Protein AF-A0A0V0QBK6-F1 (afdb_monomer)

Mean predicted aligned error: 14.42 Å

Foldseek 3Di:
DDQPPDPPCVPVLAFDDPVNLVVVLVVLVVLLVLLVLVVQLCVVQVHDLVLSLQLLQLLLLVVVLVVVVVVVVPDDPPDDDDDDSNLLSLLSSQVSLVLDPPVSHDDLLRSLLSSVLSVVVVVCVVVVHDDPQPDPVSSVVSSVPDDPVNSVVSSVSSVVSNVVSCVSVVVPPPDDAQVVVLVLVLPDPLDDDPPVLSVQLVVQLSVLRSLLSSDSLSSNDDRNLSNLLSSVRSCVVSVHDDDSVNSVVSVVPDPDVCSVVSSVVSNVVSVVSVCSNVVNDDSDNDDDPDPPDVVVVVVVVVVVVVVVVVVVVVVVVVVVVVVVVVVVVVVVVVVVVPPPDDDDDDDDDD

Secondary structure (DSSP, 8-state):
-------GGGG------HHHHHHHHHHHHHHHHHHHHHHHHHHHTT--HHHHHHHHHHHHHHHHHHHHHHHTS-S-TTS-----HHHHHHHHHHHHHHHS-GGG---HHHHHHHHHHHHHHHHHHHTTPPPS--SHHHHHHHHHHS-HHHHHHHHHHHHHHHHHHHHHHTT------SHHHHHHHHH-SSS---HHHHHHHHHHHHHHHHHHHTSGGGGTS-HHHHHHHHHHHHHHHTT----HHHHHHHTTT---TTHHHHHHHHHHHHHHHHHHHTT-----------S-SSHHHHHHHHHHHHHHHHHHHHHHHHHHHHHHHHHHHHHHHHHTTSSSS---------

Nearest PDB structures (foldseek):
  5acb-assembly2_A  TM=7.620E-01  e=6.393E-06  Homo sapiens
  7egb-assembly1_9  TM=5.237E-01  e=8.103E-04  Homo sapiens
  8s0t-assembly1_I  TM=4.008E-01  e=2.272E-03  Homo sapiens
  8p6v-assembly1_I  TM=3.310E-01  e=1.899E-03  Homo sapiens
  8bvw-assembly1_9  TM=3.748E-01  e=6.094E-03  Homo sapiens

Sequence (350 aa):
MQILEVDPNYFNYNIYTQEKLEETKLQIELNKQTLELVQNICYFHNFDQSVFQKAAYFYNRVVILTEIKNKSRIGNLNQKIGFDRHLFALASLFLVTKINDQNYKINLDRLTKSFLLESYKLKQKLLQRQEKLENEHQRQEFIQAIEAKKISKYVQAIQLAEQKLLKKTGFDFNIEVADPYLQFFLGQKMIEIPKLKKKSLELAILDFSKDIYKTTLCNYFPPLVIAIAIIIEALKKTDIEVSLSQILSIFQEVIYENIEEEISLIRKGYSEIQLILNGEKKLTVGEERQPDEFSSLQNQQEIQEQQNLQNQQSNNMEIEQTNQNLSNQKYQNQHNIFEEEEDEEDDDEF

Structure (mmCIF, N/CA/C/O backbone):
data_AF-A0A0V0QBK6-F1
#
_entry.id   AF-A0A0V0QBK6-F1
#
loop_
_atom_site.group_PDB
_atom_site.id
_atom_site.type_symbol
_atom_site.label_atom_id
_atom_site.label_alt_id
_atom_site.label_comp_id
_atom_site.label_asym_id
_atom_site.label_entity_id
_atom_site.label_seq_id
_atom_site.pdbx_PDB_ins_code
_atom_site.Cartn_x
_atom_site.Cartn_y
_atom_site.Cartn_z
_atom_site.occupancy
_atom_site.B_iso_or_equiv
_atom_site.auth_seq_id
_atom_site.auth_comp_id
_atom_site.auth_asym_id
_atom_site.auth_atom_id
_atom_site.pdbx_PDB_model_num
ATOM 1 N N . MET A 1 1 ? 14.676 10.160 13.978 1.00 32.44 1 MET A N 1
ATOM 2 C CA . MET A 1 1 ? 13.623 10.221 12.947 1.00 32.44 1 MET A CA 1
ATOM 3 C C . MET A 1 1 ? 13.339 11.695 12.704 1.00 32.44 1 MET A C 1
ATOM 5 O O . MET A 1 1 ? 12.776 12.328 13.581 1.00 32.44 1 MET A O 1
ATOM 9 N N . GLN A 1 2 ? 13.846 12.286 11.617 1.00 26.45 2 GLN A N 1
ATOM 10 C CA . GLN A 1 2 ? 13.455 13.654 11.255 1.00 26.45 2 GLN A CA 1
ATOM 11 C C . GLN A 1 2 ? 12.065 13.566 10.630 1.00 26.45 2 GLN A C 1
ATOM 13 O O . GLN A 1 2 ? 11.911 13.029 9.531 1.00 26.45 2 GLN A O 1
ATOM 18 N N . ILE A 1 3 ? 11.054 14.020 11.368 1.00 31.19 3 ILE A N 1
ATOM 19 C CA . ILE A 1 3 ? 9.740 14.313 10.803 1.00 31.19 3 ILE A CA 1
ATOM 20 C C . ILE A 1 3 ? 9.996 15.396 9.753 1.00 31.19 3 ILE A C 1
ATOM 22 O O . ILE A 1 3 ? 10.648 16.396 10.044 1.00 31.19 3 ILE A O 1
ATOM 26 N N . LEU A 1 4 ? 9.584 15.157 8.507 1.00 34.41 4 LEU A N 1
ATOM 27 C CA . LEU A 1 4 ? 9.562 16.227 7.516 1.00 34.41 4 LEU A CA 1
ATOM 28 C C . LEU A 1 4 ? 8.605 17.281 8.075 1.00 34.41 4 LEU A C 1
ATOM 30 O O . LEU A 1 4 ? 7.417 16.992 8.192 1.00 34.41 4 LEU A O 1
ATOM 34 N N . GLU A 1 5 ? 9.113 18.456 8.447 1.00 26.72 5 GLU A N 1
ATOM 35 C CA . GLU A 1 5 ? 8.278 19.628 8.712 1.00 26.72 5 GLU A CA 1
ATOM 36 C C . GLU A 1 5 ? 7.603 19.997 7.390 1.00 26.72 5 GLU A C 1
ATOM 38 O O . GLU A 1 5 ? 8.136 20.716 6.545 1.00 26.72 5 GLU A O 1
ATOM 43 N N . VAL A 1 6 ? 6.460 19.365 7.142 1.00 34.00 6 VAL A N 1
ATOM 44 C CA . VAL A 1 6 ? 5.571 19.715 6.049 1.00 34.00 6 VAL A CA 1
ATOM 45 C C . VAL A 1 6 ? 4.669 20.805 6.590 1.00 34.00 6 VAL A C 1
ATOM 47 O O . VAL A 1 6 ? 4.008 20.608 7.607 1.00 34.00 6 VAL A O 1
ATOM 50 N N . ASP A 1 7 ? 4.656 21.940 5.896 1.00 32.53 7 ASP A N 1
ATOM 51 C CA . ASP A 1 7 ? 3.737 23.045 6.143 1.00 32.53 7 ASP A CA 1
ATOM 52 C C . ASP A 1 7 ? 2.318 22.506 6.436 1.00 32.53 7 ASP A C 1
ATOM 54 O O . ASP A 1 7 ? 1.756 21.802 5.586 1.00 32.53 7 ASP A O 1
ATOM 58 N N . PRO A 1 8 ? 1.716 22.801 7.604 1.00 34.00 8 PRO A N 1
ATOM 59 C CA . PRO A 1 8 ? 0.349 22.384 7.924 1.00 34.00 8 PRO A CA 1
ATOM 60 C C . PRO A 1 8 ? -0.685 22.905 6.906 1.00 34.00 8 PRO A C 1
ATOM 62 O O . PRO A 1 8 ? -1.773 22.340 6.780 1.00 34.00 8 PRO A O 1
ATOM 65 N N . ASN A 1 9 ? -0.332 23.907 6.089 1.00 36.53 9 ASN A N 1
ATOM 66 C CA . ASN A 1 9 ? -1.128 24.365 4.951 1.00 36.53 9 ASN A CA 1
ATOM 67 C C . ASN A 1 9 ? -1.041 23.472 3.702 1.00 36.53 9 ASN A C 1
ATOM 69 O O . ASN A 1 9 ? -1.735 23.743 2.722 1.00 36.53 9 ASN A O 1
ATOM 73 N N . TYR A 1 10 ? -0.275 22.377 3.697 1.00 38.22 10 TYR A N 1
ATOM 74 C CA . TYR A 1 10 ? -0.291 21.423 2.578 1.00 38.22 10 TYR A CA 1
ATOM 75 C C . TYR A 1 10 ? -1.689 20.806 2.365 1.00 38.22 10 TYR A C 1
ATOM 77 O O . TYR A 1 10 ? -2.042 20.424 1.250 1.00 38.22 10 TYR A O 1
ATOM 85 N N . PHE A 1 11 ? -2.508 20.775 3.423 1.00 37.56 11 PHE A N 1
ATOM 86 C CA . PHE A 1 11 ? -3.920 20.382 3.394 1.00 37.56 11 PHE A CA 1
ATOM 87 C C . PHE A 1 11 ? -4.894 21.566 3.381 1.00 37.56 11 PHE A C 1
ATOM 89 O O . PHE A 1 11 ? -6.103 21.371 3.532 1.00 37.56 11 PHE A O 1
ATOM 96 N N . ASN A 1 12 ? -4.415 22.795 3.173 1.00 34.53 12 ASN A N 1
ATOM 97 C CA . ASN A 1 12 ? -5.298 23.920 2.909 1.00 34.53 12 ASN A CA 1
ATOM 98 C C . ASN A 1 12 ? -5.851 23.743 1.484 1.00 34.53 12 ASN A C 1
ATOM 100 O O . ASN A 1 12 ? -5.282 24.212 0.502 1.00 34.53 12 ASN A O 1
ATOM 104 N N . TYR A 1 13 ? -6.967 23.014 1.367 1.00 41.09 13 TYR A N 1
ATOM 105 C CA . TYR A 1 13 ? -7.745 22.807 0.137 1.00 41.09 13 TYR A CA 1
ATOM 106 C C . TYR A 1 13 ? -8.426 24.099 -0.353 1.00 41.09 13 TYR A C 1
ATOM 108 O O . TYR A 1 13 ? -9.547 24.072 -0.860 1.00 41.09 13 TYR A O 1
ATOM 116 N N . ASN A 1 14 ? -7.778 25.247 -0.189 1.00 35.78 14 ASN A N 1
ATOM 117 C CA . ASN A 1 14 ? -8.307 26.517 -0.629 1.00 35.78 14 ASN A CA 1
ATOM 118 C C . ASN A 1 14 ? -7.816 26.800 -2.053 1.00 35.78 14 ASN A C 1
ATOM 120 O O . ASN A 1 14 ? -6.632 26.994 -2.310 1.00 35.78 14 ASN A O 1
ATOM 124 N N . ILE A 1 15 ? -8.803 26.845 -2.952 1.00 40.94 15 ILE A N 1
ATOM 125 C CA . ILE A 1 15 ? -8.759 27.362 -4.325 1.00 40.94 15 ILE A CA 1
ATOM 126 C C . ILE A 1 15 ? -8.049 26.436 -5.330 1.00 40.94 15 ILE A C 1
ATOM 128 O O . ILE A 1 15 ? -6.925 26.663 -5.783 1.00 40.94 15 ILE A O 1
ATOM 132 N N . TYR A 1 16 ? -8.776 25.406 -5.769 1.00 42.00 16 TYR A N 1
ATOM 133 C CA . TYR A 1 16 ? -8.465 24.694 -7.008 1.00 42.00 16 TYR A CA 1
ATOM 134 C C . TYR A 1 16 ? -9.358 25.215 -8.134 1.00 42.00 16 TYR A C 1
ATOM 136 O O . TYR A 1 16 ? -10.581 25.241 -8.007 1.00 42.00 16 TYR A O 1
ATOM 144 N N . THR A 1 17 ? -8.752 25.596 -9.259 1.00 54.44 17 THR A N 1
ATOM 145 C CA . THR A 1 17 ? -9.487 25.694 -10.523 1.00 54.44 17 THR A CA 1
ATOM 146 C C . THR A 1 17 ? -10.032 24.306 -10.882 1.00 54.44 17 THR A C 1
ATOM 148 O O . THR A 1 17 ? -9.479 23.288 -10.460 1.00 54.44 17 THR A O 1
ATOM 151 N N . GLN A 1 18 ? -11.105 24.236 -11.675 1.00 55.97 18 GLN A N 1
ATOM 152 C CA . GLN A 1 18 ? -11.671 22.955 -12.124 1.00 55.97 18 GLN A CA 1
ATOM 153 C C . GLN A 1 18 ? -10.618 22.057 -12.807 1.00 55.97 18 GLN A C 1
ATOM 155 O O . GLN A 1 18 ? -10.656 20.840 -12.663 1.00 55.97 18 GLN A O 1
ATOM 160 N N . GLU A 1 19 ? -9.636 22.655 -13.480 1.00 56.38 19 GLU A N 1
ATOM 161 C CA . GLU A 1 19 ? -8.486 21.957 -14.063 1.00 56.38 19 GLU A CA 1
ATOM 162 C C . GLU A 1 19 ? -7.595 21.300 -12.997 1.00 56.38 19 GLU A C 1
ATOM 164 O O . GLU A 1 19 ? -7.385 20.089 -13.041 1.00 56.38 19 GLU A O 1
ATOM 169 N N . LYS A 1 20 ? -7.163 22.043 -11.965 1.00 64.19 20 LYS A N 1
ATOM 170 C CA . LYS A 1 20 ? -6.366 21.465 -10.868 1.00 64.19 20 LYS A CA 1
ATOM 171 C C . LYS A 1 20 ? -7.133 20.397 -10.078 1.00 64.19 20 LYS A C 1
ATOM 173 O O . LYS A 1 20 ? -6.526 19.493 -9.501 1.00 64.19 20 LYS A O 1
ATOM 178 N N . LEU A 1 21 ? -8.463 20.494 -10.032 1.00 63.41 21 LEU A N 1
ATOM 179 C CA . LEU A 1 21 ? -9.320 19.476 -9.430 1.00 63.41 21 LEU A CA 1
ATOM 180 C C . LEU A 1 21 ? -9.242 18.155 -10.204 1.00 63.41 21 LEU A C 1
ATOM 182 O O . LEU A 1 21 ? -9.021 17.102 -9.606 1.00 63.41 21 LEU A O 1
ATOM 186 N N . GLU A 1 22 ? -9.415 18.202 -11.522 1.00 65.06 22 GLU A N 1
ATOM 187 C CA . GLU A 1 22 ? -9.342 17.005 -12.364 1.00 65.06 22 GLU A CA 1
ATOM 188 C C . GLU A 1 22 ? -7.924 16.409 -12.390 1.00 65.06 22 GLU A C 1
ATOM 190 O O . GLU A 1 22 ? -7.776 15.188 -12.325 1.00 65.06 22 GLU A O 1
ATOM 195 N N . GLU A 1 23 ? -6.876 17.240 -12.351 1.00 66.50 23 GLU A N 1
ATOM 196 C CA . GLU A 1 23 ? -5.496 16.771 -12.153 1.00 66.50 23 GLU A CA 1
ATOM 197 C C . GLU A 1 23 ? -5.327 16.031 -10.819 1.00 66.50 23 GLU A C 1
ATOM 199 O O . GLU A 1 23 ? -4.741 14.948 -10.774 1.00 66.50 23 GLU A O 1
ATOM 204 N N . THR A 1 24 ? -5.877 16.578 -9.731 1.00 69.75 24 THR A N 1
ATOM 205 C CA . THR A 1 24 ? -5.797 15.966 -8.396 1.00 69.75 24 THR A CA 1
ATOM 206 C C . THR A 1 24 ? -6.550 14.636 -8.346 1.00 69.75 24 THR A C 1
ATOM 208 O O . THR A 1 24 ? -6.036 13.649 -7.817 1.00 69.75 24 THR A O 1
ATOM 211 N N . LYS A 1 25 ? -7.743 14.565 -8.947 1.00 70.38 25 LYS A N 1
ATOM 212 C CA . LYS A 1 25 ? -8.504 13.314 -9.090 1.00 70.38 25 LYS A CA 1
ATOM 213 C C . LYS A 1 25 ? -7.720 12.260 -9.854 1.00 70.38 25 LYS A C 1
ATOM 215 O O . LYS A 1 25 ? -7.583 11.134 -9.380 1.00 70.38 25 LYS A O 1
ATOM 220 N N . LEU A 1 26 ? -7.182 12.636 -11.014 1.00 76.62 26 LEU A N 1
ATOM 221 C CA . LEU A 1 26 ? -6.385 11.745 -11.845 1.00 76.62 26 LEU A CA 1
ATOM 222 C C . LEU A 1 26 ? -5.160 11.235 -11.079 1.00 76.62 26 LEU A C 1
ATOM 224 O O . LEU A 1 26 ? -4.843 10.051 -11.130 1.00 76.62 26 LEU A O 1
ATOM 228 N N . GLN A 1 27 ? -4.497 12.107 -10.324 1.00 78.94 27 GLN A N 1
ATOM 229 C CA . GLN A 1 27 ? -3.347 11.762 -9.499 1.00 78.94 27 GLN A CA 1
ATOM 230 C C . GLN A 1 27 ? -3.685 10.732 -8.409 1.00 78.94 27 GLN A C 1
ATOM 232 O O . GLN A 1 27 ? -2.940 9.763 -8.227 1.00 78.94 27 GLN A O 1
ATOM 237 N N . ILE A 1 28 ? -4.796 10.933 -7.695 1.00 78.81 28 ILE A N 1
ATOM 238 C CA . ILE A 1 28 ? -5.285 10.008 -6.663 1.00 78.81 28 ILE A CA 1
ATOM 239 C C . ILE A 1 28 ? -5.625 8.656 -7.296 1.00 78.81 28 ILE A C 1
ATOM 241 O O . ILE A 1 28 ? -5.186 7.619 -6.797 1.00 78.81 28 ILE A O 1
ATOM 245 N N . GLU A 1 29 ? -6.343 8.658 -8.418 1.00 83.06 29 GLU A N 1
ATOM 246 C CA . GLU A 1 29 ? -6.750 7.435 -9.109 1.00 83.06 29 GLU A CA 1
ATOM 247 C C . GLU A 1 29 ? -5.540 6.657 -9.650 1.00 83.06 29 GLU A C 1
ATOM 249 O O . GLU A 1 29 ? -5.432 5.449 -9.442 1.00 83.06 29 GLU A O 1
ATOM 254 N N . LEU A 1 30 ? -4.561 7.339 -10.254 1.00 84.69 30 LEU A N 1
ATOM 255 C CA . LEU A 1 30 ? -3.319 6.710 -10.717 1.00 84.69 30 LEU A CA 1
ATOM 256 C C . LEU A 1 30 ? -2.517 6.093 -9.564 1.00 84.69 30 LEU A C 1
ATOM 258 O O . LEU A 1 30 ? -1.960 5.002 -9.717 1.00 84.69 30 LEU A O 1
ATOM 262 N N . ASN A 1 31 ? -2.449 6.764 -8.410 1.00 87.00 31 ASN A N 1
ATOM 263 C CA . ASN A 1 31 ? -1.812 6.211 -7.213 1.00 87.00 31 ASN A CA 1
ATOM 264 C C . ASN A 1 31 ? -2.547 4.967 -6.711 1.00 87.00 31 ASN A C 1
ATOM 266 O O . ASN A 1 31 ? -1.908 3.941 -6.466 1.00 87.00 31 ASN A O 1
ATOM 270 N N . LYS A 1 32 ? -3.878 5.030 -6.630 1.00 88.56 32 LYS A N 1
ATOM 271 C CA . LYS A 1 32 ? -4.721 3.913 -6.203 1.00 88.56 32 LYS A CA 1
ATOM 272 C C . LYS A 1 32 ? -4.545 2.697 -7.110 1.00 88.56 32 LYS A C 1
ATOM 274 O O . LYS A 1 32 ? -4.277 1.616 -6.598 1.00 88.56 32 LYS A O 1
ATOM 279 N N . GLN A 1 33 ? -4.605 2.874 -8.430 1.00 88.06 33 GLN A N 1
ATOM 280 C CA . GLN A 1 33 ? -4.406 1.793 -9.406 1.00 88.06 33 GLN A CA 1
ATOM 281 C C . GLN A 1 33 ? -2.999 1.190 -9.323 1.00 88.06 33 GLN A C 1
ATOM 283 O O . GLN A 1 33 ? -2.836 -0.031 -9.357 1.00 88.06 33 GLN A O 1
ATOM 288 N N . THR A 1 34 ? -1.976 2.037 -9.168 1.00 92.12 34 THR A N 1
ATOM 289 C CA . THR A 1 34 ? -0.586 1.581 -9.029 1.00 92.12 34 THR A CA 1
ATOM 290 C C . THR A 1 34 ? -0.414 0.726 -7.772 1.00 92.12 34 THR A C 1
ATOM 292 O O . THR A 1 34 ? 0.208 -0.333 -7.820 1.00 92.12 34 THR A O 1
ATOM 295 N N . LEU A 1 35 ? -0.978 1.153 -6.642 1.00 95.06 35 LEU A N 1
ATOM 296 C CA . LEU A 1 35 ? -0.862 0.430 -5.377 1.00 95.06 35 LEU A CA 1
ATOM 297 C C . LEU A 1 35 ? -1.802 -0.780 -5.293 1.00 95.06 35 LEU A C 1
ATOM 299 O O . LEU A 1 35 ? -1.448 -1.770 -4.659 1.00 95.06 35 LEU A O 1
ATOM 303 N N . GLU A 1 36 ? -2.938 -0.776 -5.992 1.00 93.06 36 GLU A N 1
ATOM 304 C CA . GLU A 1 36 ? -3.770 -1.971 -6.189 1.00 93.06 36 GLU A CA 1
ATOM 305 C C . GLU A 1 36 ? -2.988 -3.065 -6.929 1.00 93.06 36 GLU A C 1
ATOM 307 O O . GLU A 1 36 ? -2.998 -4.224 -6.516 1.00 93.06 36 GLU A O 1
ATOM 312 N N . LEU A 1 37 ? -2.213 -2.691 -7.952 1.00 93.38 37 LEU A N 1
ATOM 313 C CA . LEU A 1 37 ? -1.323 -3.622 -8.641 1.00 93.38 37 LEU A CA 1
ATOM 314 C C . LEU A 1 37 ? -0.269 -4.219 -7.695 1.00 93.38 37 LEU A C 1
ATOM 316 O O . LEU A 1 37 ? -0.057 -5.432 -7.698 1.00 93.38 37 LEU A O 1
ATOM 320 N N . VAL A 1 38 ? 0.373 -3.393 -6.860 1.00 96.06 38 VAL A N 1
ATOM 321 C CA . VAL A 1 38 ? 1.344 -3.868 -5.855 1.00 96.06 38 VAL A CA 1
ATOM 322 C C . VAL A 1 38 ? 0.682 -4.820 -4.859 1.00 96.06 38 VAL A C 1
ATOM 324 O O . VAL A 1 38 ? 1.239 -5.877 -4.571 1.00 96.06 38 VAL A O 1
ATOM 327 N N . GLN A 1 39 ? -0.517 -4.495 -4.371 1.00 95.12 39 GLN A N 1
ATOM 328 C CA . GLN A 1 39 ? -1.272 -5.353 -3.456 1.00 95.12 39 GLN A CA 1
ATOM 329 C C . GLN A 1 39 ? -1.579 -6.722 -4.083 1.00 95.12 39 GLN A C 1
ATOM 331 O O . GLN A 1 39 ? -1.430 -7.745 -3.412 1.00 95.12 39 GLN A O 1
ATOM 336 N N . ASN A 1 40 ? -1.966 -6.759 -5.362 1.00 92.62 40 ASN A N 1
ATOM 337 C CA . ASN A 1 40 ? -2.236 -8.011 -6.075 1.00 92.62 40 ASN A CA 1
ATOM 338 C C . ASN A 1 40 ? -0.970 -8.863 -6.226 1.00 92.62 40 ASN A C 1
ATOM 340 O O . ASN A 1 40 ? -1.020 -10.082 -6.062 1.00 92.62 40 ASN A O 1
ATOM 344 N N . ILE A 1 41 ? 0.181 -8.229 -6.471 1.00 94.06 41 ILE A N 1
ATOM 345 C CA . ILE A 1 41 ? 1.478 -8.916 -6.508 1.00 94.06 41 ILE A CA 1
ATOM 346 C C . ILE A 1 41 ? 1.837 -9.473 -5.122 1.00 94.06 41 ILE A C 1
ATOM 348 O O . ILE A 1 41 ? 2.290 -10.614 -5.031 1.00 94.06 41 ILE A O 1
ATOM 352 N N . CYS A 1 42 ? 1.599 -8.719 -4.043 1.00 94.06 42 CYS A N 1
ATOM 353 C CA . CYS A 1 42 ? 1.782 -9.215 -2.676 1.00 94.06 42 CYS A CA 1
ATOM 354 C C . CYS A 1 42 ? 0.912 -10.448 -2.404 1.00 94.06 42 CYS A C 1
ATOM 356 O O . CYS A 1 42 ? 1.424 -11.451 -1.913 1.00 94.06 42 CYS A O 1
ATOM 358 N N . TYR A 1 43 ? -0.369 -10.411 -2.790 1.00 91.75 43 TYR A N 1
ATOM 359 C CA . TYR A 1 43 ? -1.273 -11.557 -2.666 1.00 91.75 43 TYR A CA 1
ATOM 360 C C . TYR A 1 43 ? -0.765 -12.772 -3.452 1.00 91.75 43 TYR A C 1
ATOM 362 O O . TYR A 1 43 ? -0.684 -13.870 -2.909 1.00 91.75 43 TYR A O 1
ATOM 370 N N . PHE A 1 44 ? -0.341 -12.573 -4.704 1.00 89.69 44 PHE A N 1
ATOM 371 C CA . PHE A 1 44 ? 0.196 -13.643 -5.547 1.00 89.69 44 PHE A CA 1
ATOM 372 C C . PHE A 1 44 ? 1.441 -14.319 -4.944 1.00 89.69 44 PHE A C 1
ATOM 374 O O . PHE A 1 44 ? 1.692 -15.501 -5.182 1.00 89.69 44 PHE A O 1
ATOM 381 N N . HIS A 1 45 ? 2.225 -13.585 -4.153 1.00 90.50 45 HIS A N 1
ATOM 382 C CA . HIS A 1 45 ? 3.420 -14.099 -3.487 1.00 90.50 45 HIS A CA 1
ATOM 383 C C . HIS A 1 45 ? 3.225 -14.478 -2.017 1.00 90.50 45 HIS A C 1
ATOM 385 O O . HIS A 1 45 ? 4.201 -14.883 -1.388 1.00 90.50 45 HIS A O 1
ATOM 391 N N . ASN A 1 46 ? 1.999 -14.403 -1.487 1.00 90.88 46 ASN A N 1
ATOM 392 C CA . ASN A 1 46 ? 1.699 -14.599 -0.065 1.00 90.88 46 ASN A CA 1
ATOM 393 C C . ASN A 1 46 ? 2.558 -13.707 0.849 1.00 90.88 46 ASN A C 1
ATOM 395 O O . ASN A 1 46 ? 3.072 -14.154 1.871 1.00 90.88 46 ASN A O 1
ATOM 399 N N . PHE A 1 47 ? 2.763 -12.453 0.450 1.00 92.81 47 PHE A N 1
ATOM 400 C CA . PHE A 1 47 ? 3.399 -11.464 1.309 1.00 92.81 47 PHE A CA 1
ATOM 401 C C . PHE A 1 47 ? 2.394 -10.903 2.308 1.00 92.81 47 PHE A C 1
ATOM 403 O O . PHE A 1 47 ? 1.249 -10.613 1.953 1.00 92.81 47 PHE A O 1
ATOM 410 N N . ASP A 1 48 ? 2.855 -10.696 3.538 1.00 91.69 48 ASP A N 1
ATOM 411 C CA . ASP A 1 48 ? 2.025 -10.136 4.598 1.00 91.69 48 ASP A CA 1
ATOM 412 C C . ASP A 1 48 ? 1.683 -8.668 4.346 1.00 91.69 48 ASP A C 1
ATOM 414 O O . ASP A 1 48 ? 2.352 -7.950 3.593 1.00 91.69 48 ASP A O 1
ATOM 418 N N . GLN A 1 49 ? 0.641 -8.192 5.028 1.00 92.25 49 GLN A N 1
ATOM 419 C CA . GLN A 1 49 ? 0.148 -6.828 4.865 1.00 92.25 49 GLN A CA 1
ATOM 420 C C . GLN A 1 49 ? 1.223 -5.777 5.183 1.00 92.25 49 GLN A C 1
ATOM 422 O O . GLN A 1 49 ? 1.305 -4.758 4.495 1.00 92.25 49 GLN A O 1
ATOM 427 N N . SER A 1 50 ? 2.106 -6.043 6.150 1.00 93.62 50 SER A N 1
ATOM 428 C CA . SER A 1 50 ? 3.242 -5.171 6.470 1.00 93.62 50 SER A CA 1
ATOM 429 C C . SER A 1 50 ? 4.204 -4.954 5.290 1.00 93.62 50 SER A C 1
ATOM 431 O O . SER A 1 50 ? 4.722 -3.848 5.122 1.00 93.62 50 SER A O 1
ATOM 433 N N . VAL A 1 51 ? 4.416 -5.960 4.427 1.00 94.69 51 VAL A N 1
ATOM 434 C CA . VAL A 1 51 ? 5.248 -5.838 3.213 1.00 94.69 51 VAL A CA 1
ATOM 435 C C . VAL A 1 51 ? 4.613 -4.841 2.248 1.00 94.69 51 VAL A C 1
ATOM 437 O O . VAL A 1 51 ? 5.289 -3.934 1.760 1.00 94.69 51 VAL A O 1
ATOM 440 N N . PHE A 1 52 ? 3.303 -4.970 2.010 1.00 96.19 52 PHE A N 1
ATOM 441 C CA . PHE A 1 52 ? 2.563 -4.024 1.177 1.00 96.19 52 PHE A CA 1
ATOM 442 C C . PHE A 1 52 ? 2.625 -2.603 1.748 1.00 96.19 52 PHE A C 1
ATOM 444 O O . PHE A 1 52 ? 2.963 -1.673 1.020 1.00 96.19 52 PHE A O 1
ATOM 451 N N . GLN A 1 53 ? 2.355 -2.428 3.043 1.00 96.06 53 GLN A N 1
ATOM 452 C CA . GLN A 1 53 ? 2.342 -1.110 3.680 1.00 96.06 53 GLN A CA 1
ATOM 453 C C . GLN A 1 53 ? 3.699 -0.401 3.582 1.00 96.06 53 GLN A C 1
ATOM 455 O O . GLN A 1 53 ? 3.755 0.781 3.239 1.00 96.06 53 GLN A O 1
ATOM 460 N N . LYS A 1 54 ? 4.806 -1.118 3.818 1.00 95.94 54 LYS A N 1
ATOM 461 C CA . LYS A 1 54 ? 6.161 -0.559 3.671 1.00 95.94 54 LYS A CA 1
ATOM 462 C C . LYS A 1 54 ? 6.459 -0.189 2.217 1.00 95.94 54 LYS A C 1
ATOM 464 O O . LYS A 1 54 ? 7.044 0.861 1.952 1.00 95.94 54 LYS A O 1
ATOM 469 N N . ALA A 1 55 ? 6.037 -1.025 1.265 1.00 96.62 55 ALA A N 1
ATOM 470 C CA . ALA A 1 55 ? 6.230 -0.754 -0.157 1.00 96.62 55 ALA A CA 1
ATOM 471 C C . ALA A 1 55 ? 5.434 0.485 -0.595 1.00 96.62 55 ALA A C 1
ATOM 473 O O . ALA A 1 55 ? 5.974 1.360 -1.274 1.00 96.62 55 ALA A O 1
ATOM 474 N N . ALA A 1 56 ? 4.183 0.595 -0.144 1.00 96.75 56 ALA A N 1
ATOM 475 C CA . ALA A 1 56 ? 3.326 1.747 -0.379 1.00 96.75 56 ALA A CA 1
ATOM 476 C C . ALA A 1 56 ? 3.909 3.028 0.235 1.00 96.75 56 ALA A C 1
ATOM 478 O O . ALA A 1 56 ? 3.974 4.049 -0.445 1.00 96.75 56 ALA A O 1
ATOM 479 N N . TYR A 1 57 ? 4.432 2.963 1.465 1.00 95.38 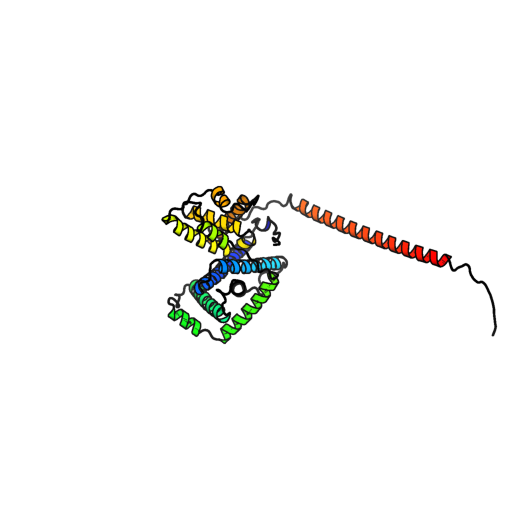57 TYR A N 1
ATOM 480 C CA . TYR A 1 57 ? 5.099 4.094 2.115 1.00 95.38 57 TYR A CA 1
ATOM 481 C C . TYR A 1 57 ? 6.286 4.618 1.293 1.00 95.38 57 TYR A C 1
ATOM 483 O O . TYR A 1 57 ? 6.389 5.822 1.045 1.00 95.38 57 TYR A O 1
ATOM 491 N N . PHE A 1 58 ? 7.172 3.725 0.835 1.00 95.62 58 PHE A N 1
ATOM 492 C CA . PHE A 1 58 ? 8.311 4.100 -0.008 1.00 95.62 58 PHE A CA 1
ATOM 493 C C . PHE A 1 58 ? 7.873 4.728 -1.331 1.00 95.62 58 PHE A C 1
ATOM 495 O O . PHE A 1 58 ? 8.431 5.746 -1.750 1.00 95.62 58 PHE A O 1
ATOM 502 N N . TYR A 1 59 ? 6.881 4.123 -1.985 1.00 96.00 59 TYR A N 1
ATOM 503 C CA . TYR A 1 59 ? 6.338 4.624 -3.239 1.00 96.00 59 TYR A CA 1
ATOM 504 C C . TYR A 1 59 ? 5.752 6.030 -3.060 1.00 96.00 59 TYR A C 1
ATOM 506 O O . TYR A 1 59 ? 6.171 6.962 -3.749 1.00 96.00 59 TYR A O 1
ATOM 514 N N . ASN A 1 60 ? 4.854 6.207 -2.089 1.00 92.94 60 ASN A N 1
ATOM 515 C CA . ASN A 1 60 ? 4.193 7.482 -1.822 1.00 92.94 60 ASN A CA 1
ATOM 516 C C . ASN A 1 60 ? 5.201 8.571 -1.434 1.00 92.94 60 ASN A C 1
ATOM 518 O O . ASN A 1 60 ? 5.112 9.693 -1.933 1.00 92.94 60 ASN A O 1
ATOM 522 N N . ARG A 1 61 ? 6.241 8.233 -0.659 1.00 91.19 61 ARG A N 1
ATOM 523 C CA . ARG A 1 61 ? 7.340 9.162 -0.356 1.00 91.19 61 ARG A CA 1
ATOM 524 C C . ARG A 1 61 ? 8.027 9.665 -1.625 1.00 91.19 61 ARG A C 1
ATOM 526 O O . ARG A 1 61 ? 8.299 10.857 -1.753 1.00 91.19 61 ARG A O 1
ATOM 533 N N . VAL A 1 62 ? 8.294 8.787 -2.593 1.00 90.88 62 VAL A N 1
ATOM 534 C CA . VAL A 1 62 ? 8.891 9.198 -3.873 1.00 90.88 62 VAL A CA 1
ATOM 535 C C . VAL A 1 62 ? 7.937 10.038 -4.711 1.00 90.88 62 VAL A C 1
ATOM 537 O O . VAL A 1 62 ? 8.404 10.985 -5.350 1.00 90.88 62 VAL A O 1
ATOM 540 N N . VAL A 1 63 ? 6.643 9.715 -4.721 1.00 87.88 63 VAL A N 1
ATOM 541 C CA . VAL A 1 63 ? 5.620 10.510 -5.414 1.00 87.88 63 VAL A CA 1
ATOM 542 C C . VAL A 1 63 ? 5.634 11.942 -4.876 1.00 87.88 63 VAL A C 1
ATOM 544 O O . VAL A 1 63 ? 5.892 12.867 -5.646 1.00 87.88 63 VAL A O 1
ATOM 547 N N . ILE A 1 64 ? 5.522 12.110 -3.554 1.00 85.19 64 ILE A N 1
ATOM 548 C CA . ILE A 1 64 ? 5.546 13.416 -2.875 1.00 85.19 64 ILE A CA 1
ATOM 549 C C . ILE A 1 64 ? 6.831 14.186 -3.216 1.00 85.19 64 ILE A C 1
ATOM 551 O O . ILE A 1 64 ? 6.786 15.325 -3.680 1.00 85.19 64 ILE A O 1
ATOM 555 N N . LEU A 1 65 ? 7.999 13.547 -3.081 1.00 83.50 65 LEU A N 1
ATOM 556 C CA . LEU A 1 65 ? 9.296 14.172 -3.381 1.00 83.50 65 LEU A CA 1
ATOM 557 C C . LEU A 1 65 ? 9.488 14.520 -4.864 1.00 83.50 65 LEU A C 1
ATOM 559 O O . LEU A 1 65 ? 10.360 15.322 -5.208 1.00 83.50 65 LEU A O 1
ATOM 563 N N . THR A 1 66 ? 8.753 13.872 -5.764 1.00 81.69 66 THR A N 1
ATOM 564 C CA . THR A 1 66 ? 8.816 14.152 -7.203 1.00 81.69 66 THR A CA 1
ATOM 565 C C . THR A 1 66 ? 7.863 15.285 -7.570 1.00 81.69 66 THR A C 1
ATOM 567 O O . THR A 1 66 ? 8.248 16.167 -8.332 1.00 81.69 66 THR A O 1
ATOM 570 N N . GLU A 1 67 ? 6.680 15.332 -6.961 1.00 74.00 67 GLU A N 1
ATOM 571 C CA . GLU A 1 67 ? 5.705 16.410 -7.146 1.00 74.00 67 GLU A CA 1
ATOM 572 C C . GLU A 1 67 ? 6.198 17.749 -6.593 1.00 74.00 67 GLU A C 1
ATOM 574 O O . GLU A 1 67 ? 6.101 18.761 -7.286 1.00 74.00 67 GLU A O 1
ATOM 579 N N . ILE A 1 68 ? 6.813 17.764 -5.403 1.00 59.28 68 ILE A N 1
ATOM 580 C CA . ILE A 1 68 ? 7.398 18.984 -4.817 1.00 59.28 68 ILE A CA 1
ATOM 581 C C . ILE A 1 68 ? 8.449 19.594 -5.760 1.00 59.28 68 ILE A C 1
ATOM 583 O O . ILE A 1 68 ? 8.441 20.797 -6.014 1.00 59.28 68 ILE A O 1
ATOM 587 N N . LYS A 1 69 ? 9.320 18.761 -6.348 1.00 59.47 69 LYS A N 1
ATOM 588 C CA . LYS A 1 69 ? 10.361 19.219 -7.287 1.00 59.47 69 LYS A CA 1
ATOM 589 C C . LYS A 1 69 ? 9.811 19.726 -8.621 1.00 59.47 69 LYS A C 1
ATOM 591 O O . LYS A 1 69 ? 10.499 20.483 -9.301 1.00 59.47 69 LYS A O 1
ATOM 596 N N . ASN A 1 70 ? 8.615 19.294 -9.011 1.00 59.03 70 ASN A N 1
ATOM 597 C CA . ASN A 1 70 ? 7.968 19.761 -10.233 1.00 59.03 70 ASN A CA 1
ATOM 598 C C . ASN A 1 70 ? 7.212 21.075 -9.997 1.00 59.03 70 ASN A C 1
ATOM 600 O O . ASN A 1 70 ? 7.228 21.935 -10.871 1.00 59.03 70 ASN A O 1
ATOM 604 N N . LYS A 1 71 ? 6.635 21.285 -8.803 1.00 54.72 71 LYS A N 1
ATOM 605 C CA . LYS A 1 71 ? 5.999 22.562 -8.430 1.00 54.72 71 LYS A CA 1
ATOM 606 C C . LYS A 1 71 ? 6.992 23.730 -8.372 1.00 54.72 71 LYS A C 1
ATOM 608 O O . LYS A 1 71 ? 6.623 24.843 -8.724 1.00 54.72 71 LYS A O 1
ATOM 613 N N . SER A 1 72 ? 8.258 23.484 -8.021 1.00 47.75 72 SER A N 1
ATOM 614 C CA . SER A 1 72 ? 9.314 24.513 -8.053 1.00 47.75 72 SER A CA 1
ATOM 615 C C . SER A 1 72 ? 9.842 24.840 -9.458 1.00 47.75 72 SER A C 1
ATOM 617 O O . SER A 1 72 ? 10.682 25.724 -9.615 1.00 47.75 72 SER A O 1
ATOM 619 N N . ARG A 1 73 ? 9.353 24.155 -10.500 1.00 47.31 73 ARG A N 1
ATOM 620 C CA . ARG A 1 73 ? 9.669 24.422 -11.908 1.00 47.31 73 ARG A CA 1
ATOM 621 C C . ARG A 1 73 ? 8.395 24.839 -12.633 1.00 47.31 73 ARG A C 1
ATOM 623 O O . ARG A 1 73 ? 7.796 24.062 -13.370 1.00 47.31 73 ARG A O 1
ATOM 630 N N . ILE A 1 74 ? 7.973 26.079 -12.398 1.00 40.88 74 ILE A N 1
ATOM 631 C CA . ILE A 1 74 ? 6.843 26.698 -13.095 1.00 40.88 74 ILE A CA 1
ATOM 632 C C . ILE A 1 74 ? 7.226 26.853 -14.574 1.00 40.88 74 ILE A C 1
ATOM 634 O O . ILE A 1 74 ? 7.995 27.735 -14.947 1.00 40.88 74 ILE A O 1
ATOM 638 N N . GLY A 1 75 ? 6.733 25.939 -15.409 1.00 35.94 75 GLY A N 1
ATOM 639 C CA . GLY A 1 75 ? 6.925 25.958 -16.857 1.00 35.94 75 GLY A CA 1
ATOM 640 C C . GLY A 1 75 ? 6.619 24.607 -17.503 1.00 35.94 75 GLY A C 1
ATOM 641 O O . GLY A 1 75 ? 7.499 23.758 -17.605 1.00 35.94 75 GLY A O 1
ATOM 642 N N . ASN A 1 76 ? 5.383 24.448 -17.988 1.00 35.69 76 ASN A N 1
ATOM 643 C CA . ASN A 1 76 ? 4.877 23.353 -18.834 1.00 35.69 76 ASN A CA 1
ATOM 644 C C . ASN A 1 76 ? 4.816 21.943 -18.205 1.00 35.69 76 ASN A C 1
ATOM 646 O O . ASN A 1 76 ? 5.659 21.083 -18.463 1.00 35.69 76 ASN A O 1
ATOM 650 N N . LEU A 1 77 ? 3.715 21.662 -17.490 1.00 40.94 77 LEU A N 1
ATOM 651 C CA . LEU A 1 77 ? 3.371 20.336 -16.943 1.00 40.94 77 LEU A CA 1
ATOM 652 C C . LEU A 1 77 ? 3.185 19.231 -18.004 1.00 40.94 77 LEU A C 1
ATOM 654 O O . LEU A 1 77 ? 3.286 18.052 -17.675 1.00 40.94 77 LEU A O 1
ATOM 658 N N . ASN A 1 78 ? 2.969 19.577 -19.277 1.00 33.09 78 ASN A N 1
ATOM 659 C CA . ASN A 1 78 ? 2.693 18.577 -20.314 1.00 33.09 78 ASN A CA 1
ATOM 660 C C . ASN A 1 78 ? 3.942 17.918 -20.918 1.00 33.09 78 ASN A C 1
ATOM 662 O O . ASN A 1 78 ? 3.821 16.902 -21.600 1.00 33.09 78 ASN A O 1
ATOM 666 N N . GLN A 1 79 ? 5.148 18.437 -20.668 1.00 42.97 79 GLN A N 1
ATOM 667 C CA . GLN A 1 79 ? 6.382 17.851 -21.200 1.00 42.97 79 GLN A CA 1
ATOM 668 C C . GLN A 1 79 ? 7.595 18.193 -20.323 1.00 42.97 79 GLN A C 1
ATOM 670 O O . GLN A 1 79 ? 8.272 19.177 -20.609 1.00 42.97 79 GLN A O 1
ATOM 675 N N . LYS A 1 80 ? 7.928 17.357 -19.318 1.00 39.22 80 LYS A N 1
ATOM 676 C CA . LYS A 1 80 ? 9.321 16.936 -19.009 1.00 39.22 80 LYS A CA 1
ATOM 677 C C . LYS A 1 80 ? 9.455 16.055 -17.747 1.00 39.22 80 LYS A C 1
ATOM 679 O O . LYS A 1 80 ? 9.266 16.507 -16.628 1.00 39.22 80 LYS A O 1
ATOM 684 N N . ILE A 1 81 ? 9.985 14.843 -17.986 1.00 43.66 81 ILE A N 1
ATOM 685 C CA . ILE A 1 81 ? 10.749 13.942 -17.087 1.00 43.66 81 ILE A CA 1
ATOM 686 C C . ILE A 1 81 ? 9.953 12.889 -16.271 1.00 43.66 81 ILE A C 1
ATOM 688 O O . ILE A 1 81 ? 9.648 13.053 -15.098 1.00 43.66 81 ILE A O 1
ATOM 692 N N . GLY A 1 82 ? 9.794 11.696 -16.862 1.00 59.31 82 GLY A N 1
ATOM 693 C CA . GLY A 1 82 ? 10.539 10.501 -16.420 1.00 59.31 82 GLY A CA 1
ATOM 694 C C . GLY A 1 82 ? 10.126 9.748 -15.146 1.00 59.31 82 GLY A C 1
ATOM 695 O O . GLY A 1 82 ? 10.921 8.925 -14.684 1.00 59.31 82 GLY A O 1
ATOM 696 N N . PHE A 1 83 ? 8.947 9.995 -14.569 1.00 75.19 83 PHE A N 1
ATOM 697 C CA . PHE A 1 83 ? 8.455 9.228 -13.417 1.00 75.19 83 PHE A CA 1
ATOM 698 C C . PHE A 1 83 ? 7.486 8.116 -13.841 1.00 75.19 83 PHE A C 1
ATOM 700 O O . PHE A 1 83 ? 6.303 8.353 -14.071 1.00 75.19 83 PHE A O 1
ATOM 707 N N . ASP A 1 84 ? 7.998 6.890 -13.944 1.00 86.44 84 ASP A N 1
ATOM 708 C CA . ASP A 1 84 ? 7.176 5.699 -14.169 1.00 86.44 84 ASP A CA 1
ATOM 709 C C . ASP A 1 84 ? 6.694 5.141 -12.822 1.00 86.44 84 ASP A C 1
ATOM 711 O O . ASP A 1 84 ? 7.456 4.512 -12.081 1.00 86.44 84 ASP A O 1
ATOM 715 N N . ARG A 1 85 ? 5.419 5.396 -12.505 1.00 89.31 85 ARG A N 1
ATOM 716 C CA . ARG A 1 85 ? 4.774 4.995 -11.244 1.00 89.31 85 ARG A CA 1
ATOM 717 C C . ARG A 1 85 ? 4.895 3.504 -10.977 1.00 89.31 85 ARG A C 1
ATOM 719 O O . 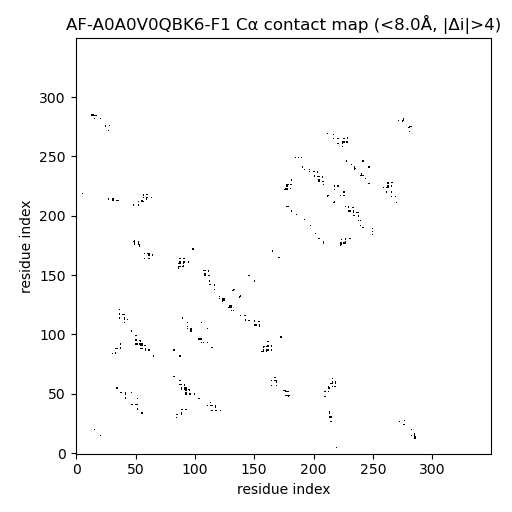ARG A 1 85 ? 5.255 3.113 -9.872 1.00 89.31 85 ARG A O 1
ATOM 726 N N . HIS A 1 86 ? 4.644 2.685 -11.993 1.00 91.25 86 HIS A N 1
ATOM 727 C CA . HIS A 1 86 ? 4.674 1.236 -11.857 1.00 91.25 86 HIS A CA 1
ATOM 728 C C . HIS A 1 86 ? 6.093 0.754 -11.564 1.00 91.25 86 HIS A C 1
ATOM 730 O O . HIS A 1 86 ? 6.286 -0.040 -10.649 1.00 91.25 86 HIS A O 1
ATOM 736 N N . LEU A 1 87 ? 7.101 1.276 -12.274 1.00 91.88 87 LEU A N 1
ATOM 737 C CA . LEU A 1 87 ? 8.496 0.914 -12.005 1.00 91.88 87 LEU A CA 1
ATOM 738 C C . LEU A 1 87 ? 8.933 1.299 -10.591 1.00 91.88 87 LEU A C 1
ATOM 740 O O . LEU A 1 87 ? 9.581 0.493 -9.925 1.00 91.88 87 LEU A O 1
ATOM 744 N N . PHE A 1 88 ? 8.580 2.496 -10.116 1.00 94.06 88 PHE A N 1
ATOM 745 C CA . PHE A 1 88 ? 8.920 2.906 -8.753 1.00 94.06 88 PHE A CA 1
ATOM 746 C C . PHE A 1 88 ? 8.165 2.098 -7.699 1.00 94.06 88 PHE A C 1
ATOM 748 O O . PHE A 1 88 ? 8.772 1.713 -6.707 1.00 94.06 88 PHE A O 1
ATOM 755 N N . ALA A 1 89 ? 6.896 1.766 -7.929 1.00 94.81 89 ALA A N 1
ATOM 756 C CA . ALA A 1 89 ? 6.119 0.927 -7.022 1.00 94.81 89 ALA A CA 1
ATOM 757 C C . ALA A 1 89 ? 6.685 -0.503 -6.923 1.00 94.81 89 ALA A C 1
ATOM 759 O O . ALA A 1 89 ? 6.823 -1.048 -5.827 1.00 94.81 89 ALA A O 1
ATOM 760 N N . LEU A 1 90 ? 7.106 -1.090 -8.051 1.00 95.25 90 LEU A N 1
ATOM 761 C CA . LEU A 1 90 ? 7.803 -2.381 -8.069 1.00 95.25 90 LEU A CA 1
ATOM 762 C C . LEU A 1 90 ? 9.170 -2.315 -7.401 1.00 95.25 90 LEU A C 1
ATOM 764 O O . LEU A 1 90 ? 9.533 -3.238 -6.679 1.00 95.25 90 LEU A O 1
ATOM 768 N N . ALA A 1 91 ? 9.928 -1.244 -7.637 1.00 95.88 91 ALA A N 1
ATOM 769 C CA . ALA A 1 91 ? 11.209 -1.035 -6.980 1.00 95.88 91 ALA A CA 1
ATOM 770 C C . ALA A 1 91 ? 11.040 -0.915 -5.460 1.00 95.88 91 ALA A C 1
ATOM 772 O O . ALA A 1 91 ? 11.828 -1.497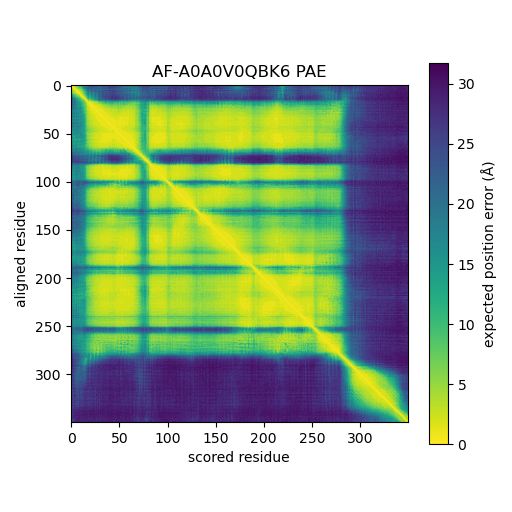 -4.721 1.00 95.88 91 ALA A O 1
ATOM 773 N N . SER A 1 92 ? 9.990 -0.233 -4.991 1.00 96.62 92 SER A N 1
ATOM 774 C CA . SER A 1 92 ? 9.636 -0.164 -3.572 1.00 96.62 92 SER A CA 1
ATOM 775 C C . SER A 1 92 ? 9.289 -1.536 -3.000 1.00 96.62 92 SER A C 1
ATOM 777 O O . SER A 1 92 ? 9.823 -1.901 -1.956 1.00 96.62 92 SER A O 1
ATOM 779 N N . LEU A 1 93 ? 8.465 -2.330 -3.692 1.00 96.50 93 LEU A N 1
ATOM 780 C CA . LEU A 1 93 ? 8.150 -3.694 -3.261 1.00 96.50 93 LEU A CA 1
ATOM 781 C C . LEU A 1 93 ? 9.403 -4.578 -3.221 1.00 96.50 93 LEU A C 1
ATOM 783 O O . LEU A 1 93 ? 9.664 -5.238 -2.218 1.00 96.50 93 LEU A O 1
ATOM 787 N N . PHE A 1 94 ? 10.213 -4.550 -4.279 1.00 95.44 94 PHE A N 1
ATOM 788 C CA . PHE A 1 94 ? 11.451 -5.318 -4.350 1.00 95.44 94 PHE A CA 1
ATOM 789 C C . PHE A 1 94 ? 12.417 -4.945 -3.224 1.00 95.44 94 PHE A C 1
ATOM 791 O O . PHE A 1 94 ? 12.960 -5.824 -2.557 1.00 95.44 94 PHE A O 1
ATOM 798 N N . LEU A 1 95 ? 12.586 -3.650 -2.963 1.00 94.50 95 LEU A N 1
ATOM 799 C CA . LEU A 1 95 ? 13.420 -3.163 -1.875 1.00 94.50 95 LEU A CA 1
ATOM 800 C C . LEU A 1 95 ? 12.927 -3.690 -0.519 1.00 94.50 95 LEU A C 1
ATOM 802 O O . LEU A 1 95 ? 13.714 -4.240 0.248 1.00 94.50 95 LEU A O 1
ATOM 806 N N . VAL A 1 96 ? 11.623 -3.611 -0.242 1.00 94.44 96 VAL A N 1
ATOM 807 C CA . VAL A 1 96 ? 11.047 -4.117 1.017 1.00 94.44 96 VAL A CA 1
ATOM 808 C C . VAL A 1 96 ? 11.253 -5.618 1.172 1.00 94.44 96 VAL A C 1
ATOM 810 O O . VAL A 1 96 ? 11.599 -6.06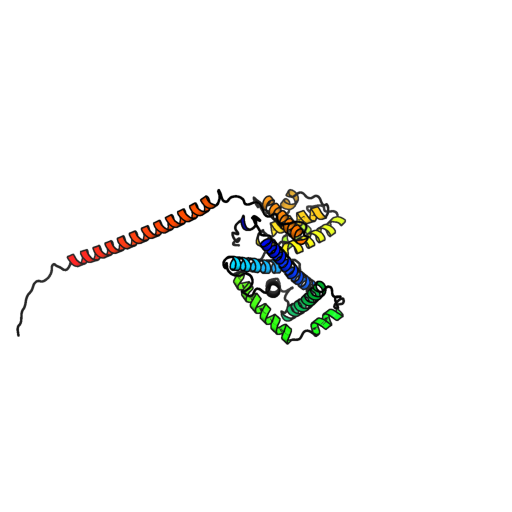6 2.261 1.00 94.44 96 VAL A O 1
ATOM 813 N N . THR A 1 97 ? 11.124 -6.401 0.099 1.00 92.75 97 THR A N 1
ATOM 814 C CA . THR A 1 97 ? 11.378 -7.853 0.155 1.00 92.75 97 THR A CA 1
ATOM 815 C C . THR A 1 97 ? 12.837 -8.218 0.446 1.00 92.75 97 THR A C 1
ATOM 817 O O . THR A 1 97 ? 13.113 -9.350 0.837 1.00 92.75 97 THR A O 1
ATOM 820 N N . LYS A 1 98 ? 13.780 -7.282 0.259 1.00 90.31 98 LYS A N 1
ATOM 821 C CA . LYS A 1 98 ? 15.186 -7.449 0.658 1.00 90.31 98 LYS A CA 1
ATOM 822 C C . LYS A 1 98 ? 15.443 -7.036 2.105 1.00 90.31 98 LYS A C 1
ATOM 824 O O . LYS A 1 98 ? 16.345 -7.596 2.721 1.00 90.31 98 LYS A O 1
ATOM 829 N N . ILE A 1 99 ? 14.719 -6.024 2.588 1.00 88.38 99 ILE A N 1
ATOM 830 C CA . ILE A 1 99 ? 14.899 -5.438 3.925 1.00 88.38 99 ILE A CA 1
ATOM 831 C C . ILE A 1 99 ? 14.173 -6.259 4.991 1.00 88.38 99 ILE A C 1
ATOM 833 O O . ILE A 1 99 ? 14.708 -6.440 6.080 1.00 88.38 99 ILE A O 1
ATOM 837 N N . ASN A 1 100 ? 12.961 -6.738 4.699 1.00 78.88 100 ASN A N 1
ATOM 838 C CA . ASN A 1 100 ? 12.260 -7.647 5.600 1.00 78.88 100 ASN A CA 1
ATOM 839 C C . ASN A 1 100 ? 13.022 -8.980 5.703 1.00 78.88 100 ASN A C 1
ATOM 841 O O . ASN A 1 100 ? 13.756 -9.352 4.786 1.00 78.88 100 ASN A O 1
ATOM 845 N N . ASP A 1 101 ? 12.826 -9.687 6.822 1.00 63.47 101 ASP A N 1
ATOM 846 C CA . ASP A 1 101 ? 13.477 -10.963 7.139 1.00 63.47 101 ASP A CA 1
ATOM 847 C C . ASP A 1 101 ? 13.513 -11.952 5.963 1.00 63.47 101 ASP A C 1
ATOM 849 O O . ASP A 1 101 ? 12.709 -11.896 5.029 1.00 63.47 101 ASP A O 1
ATOM 853 N N . GLN A 1 102 ? 14.439 -12.917 6.042 1.00 61.41 102 GLN A N 1
ATOM 854 C CA . GLN A 1 102 ? 14.773 -13.873 4.974 1.00 61.41 102 GLN A CA 1
ATOM 855 C C . GLN A 1 102 ? 13.565 -14.581 4.319 1.00 61.41 102 GLN A C 1
ATOM 857 O O . GLN A 1 102 ? 13.690 -15.055 3.190 1.00 61.41 102 GLN A O 1
ATOM 862 N N . ASN A 1 103 ? 12.408 -14.602 4.986 1.00 68.38 103 ASN A N 1
ATOM 863 C CA . ASN A 1 103 ? 11.163 -15.240 4.566 1.00 68.38 103 ASN A CA 1
ATOM 864 C C . ASN A 1 103 ? 10.525 -14.655 3.292 1.00 68.38 103 ASN A C 1
ATOM 866 O O . ASN A 1 103 ? 9.796 -15.377 2.617 1.00 68.38 103 ASN A O 1
ATOM 870 N N . TYR A 1 104 ? 10.800 -13.397 2.919 1.00 77.00 104 TYR A N 1
ATOM 871 C CA . TYR A 1 104 ? 10.138 -12.755 1.763 1.00 77.00 104 TYR A CA 1
ATOM 872 C C . TYR A 1 104 ? 11.052 -12.526 0.556 1.00 77.00 104 TYR A C 1
ATOM 874 O O . TYR A 1 104 ? 10.651 -11.855 -0.397 1.00 77.00 104 TYR A O 1
ATOM 882 N N . LYS A 1 105 ? 12.270 -13.085 0.558 1.00 80.88 105 LYS A N 1
ATOM 883 C CA . LYS A 1 105 ? 13.225 -12.902 -0.543 1.00 80.88 105 LYS A CA 1
ATOM 884 C C . LYS A 1 105 ? 12.639 -13.408 -1.862 1.00 80.88 105 LYS A C 1
ATOM 886 O O . LYS A 1 105 ? 12.490 -14.609 -2.082 1.00 80.88 105 LYS A O 1
ATOM 891 N N . ILE A 1 106 ? 12.372 -12.481 -2.778 1.00 84.94 106 ILE A N 1
ATOM 892 C CA . ILE A 1 106 ? 11.903 -12.776 -4.131 1.00 84.94 106 ILE A CA 1
ATOM 893 C C . ILE A 1 106 ? 12.978 -12.445 -5.162 1.00 84.94 106 ILE A C 1
ATOM 895 O O . ILE A 1 106 ? 13.634 -11.408 -5.106 1.00 84.94 106 ILE A O 1
ATOM 899 N N . ASN A 1 107 ? 13.155 -13.336 -6.137 1.00 89.88 107 ASN A N 1
ATOM 900 C CA . ASN A 1 107 ? 13.986 -13.049 -7.299 1.00 89.88 107 ASN A CA 1
ATOM 901 C C . ASN A 1 107 ? 13.289 -12.004 -8.192 1.00 89.88 107 ASN A C 1
ATOM 903 O O . ASN A 1 107 ? 12.095 -12.119 -8.479 1.00 89.88 107 ASN A O 1
ATOM 907 N N . LEU A 1 108 ? 14.046 -11.016 -8.667 1.00 90.44 108 LEU A N 1
ATOM 908 C CA . LEU A 1 108 ? 13.549 -9.930 -9.507 1.00 90.44 108 LEU A CA 1
ATOM 909 C C . LEU A 1 108 ? 12.872 -10.411 -10.806 1.00 90.44 108 LEU A C 1
ATOM 911 O O . LEU A 1 108 ? 11.883 -9.813 -11.229 1.00 90.44 108 LEU A O 1
ATOM 915 N N . ASP A 1 109 ? 13.320 -11.520 -11.397 1.00 91.25 109 ASP A N 1
ATOM 916 C CA . ASP A 1 109 ? 12.672 -12.144 -12.559 1.00 91.25 109 ASP A CA 1
ATOM 917 C C . ASP A 1 109 ? 11.260 -12.625 -12.216 1.00 91.25 109 ASP A C 1
ATOM 919 O O . ASP A 1 109 ? 10.319 -12.442 -12.991 1.00 91.25 109 ASP A O 1
ATOM 923 N N . ARG A 1 110 ? 11.099 -13.233 -11.033 1.00 91.56 110 ARG A N 1
ATOM 924 C CA . ARG A 1 110 ? 9.805 -13.724 -10.549 1.00 91.56 110 ARG A CA 1
ATOM 925 C C . ARG A 1 110 ? 8.864 -12.555 -10.272 1.00 91.56 110 ARG A C 1
ATOM 927 O O . ARG A 1 110 ? 7.728 -12.594 -10.731 1.00 91.56 110 ARG A O 1
ATOM 934 N N . LEU A 1 111 ? 9.353 -11.504 -9.612 1.00 92.81 111 LEU A N 1
ATOM 935 C CA . LEU A 1 111 ? 8.585 -10.278 -9.383 1.00 92.81 111 LEU A CA 1
ATOM 936 C C . LEU A 1 111 ? 8.147 -9.630 -10.708 1.00 92.81 111 LEU A C 1
ATOM 938 O O . LEU A 1 111 ? 6.993 -9.239 -10.866 1.00 92.81 111 LEU A O 1
ATOM 942 N N . THR A 1 112 ? 9.054 -9.574 -11.686 1.00 91.62 112 THR A N 1
ATOM 943 C CA . THR A 1 112 ? 8.791 -9.023 -13.023 1.00 91.62 112 THR A CA 1
ATOM 944 C C . THR A 1 112 ? 7.710 -9.813 -13.761 1.00 91.62 112 THR A C 1
ATOM 946 O O . THR A 1 112 ? 6.823 -9.222 -14.376 1.00 91.62 112 THR A O 1
ATOM 949 N N . LYS A 1 113 ? 7.744 -11.149 -13.692 1.00 92.19 113 LYS A N 1
ATOM 950 C CA . LYS A 1 113 ? 6.709 -12.013 -14.281 1.00 92.19 113 LYS A CA 1
ATOM 951 C C . LYS A 1 113 ? 5.335 -11.746 -13.663 1.00 92.19 113 LYS A C 1
ATOM 953 O O . LYS A 1 113 ? 4.373 -11.566 -14.406 1.00 92.19 113 LYS A O 1
ATOM 958 N N . SER A 1 114 ? 5.257 -11.648 -12.337 1.00 92.00 114 SER A N 1
ATOM 959 C CA . SER A 1 114 ? 4.010 -11.335 -11.626 1.00 92.00 114 SER A CA 1
ATOM 960 C C . SER A 1 114 ? 3.481 -9.949 -11.981 1.00 92.00 114 SER A C 1
ATOM 962 O O . SER A 1 114 ? 2.297 -9.795 -12.258 1.00 92.00 114 SER A O 1
ATOM 964 N N . PHE A 1 115 ? 4.358 -8.949 -12.077 1.00 92.62 115 PHE A N 1
ATOM 965 C CA . PHE A 1 115 ? 3.981 -7.618 -12.546 1.00 92.62 115 PHE A CA 1
ATOM 966 C C . PHE A 1 115 ? 3.380 -7.638 -13.954 1.00 92.62 115 PHE A C 1
ATOM 968 O O . PHE A 1 115 ? 2.353 -7.007 -14.198 1.00 92.62 115 PHE A O 1
ATOM 975 N N . LEU A 1 116 ? 4.007 -8.355 -14.888 1.00 91.12 116 LEU A N 1
ATOM 976 C CA . LEU A 1 116 ? 3.526 -8.447 -16.265 1.00 91.12 116 LEU A CA 1
ATOM 977 C C . LEU A 1 116 ? 2.181 -9.177 -16.359 1.00 91.12 116 LEU A C 1
ATOM 979 O O . LEU A 1 116 ? 1.340 -8.776 -17.165 1.00 91.12 116 LEU A O 1
ATOM 983 N N . LEU A 1 117 ? 1.976 -10.205 -15.531 1.00 89.75 117 LEU A N 1
ATOM 984 C CA . LEU A 1 117 ? 0.700 -10.902 -15.394 1.00 89.75 117 LEU A CA 1
ATOM 985 C C . LEU A 1 117 ? -0.391 -9.956 -14.875 1.00 89.75 117 LEU A C 1
ATOM 987 O O . LEU A 1 117 ? -1.414 -9.776 -15.531 1.00 89.75 117 LEU A O 1
ATOM 991 N N . GLU A 1 118 ? -0.165 -9.308 -13.735 1.00 88.81 118 GLU A N 1
ATOM 992 C CA . GLU A 1 118 ? -1.169 -8.444 -13.108 1.00 88.81 118 GLU A CA 1
ATOM 993 C C . GLU A 1 118 ? -1.451 -7.182 -13.945 1.00 88.81 118 GLU A C 1
ATOM 995 O O . GLU A 1 118 ? -2.601 -6.770 -14.093 1.00 88.81 118 GLU A O 1
ATOM 1000 N N . SER A 1 119 ? -0.435 -6.629 -14.616 1.00 86.94 119 SER A N 1
ATOM 1001 C CA . SER A 1 119 ? -0.615 -5.521 -15.566 1.00 86.94 119 SER A CA 1
ATOM 1002 C C . SER A 1 119 ? -1.466 -5.925 -16.768 1.00 86.94 119 SER A C 1
ATOM 1004 O O . SER A 1 119 ? -2.245 -5.122 -17.286 1.00 86.94 119 SER A O 1
ATOM 1006 N N . TYR A 1 120 ? -1.328 -7.170 -17.238 1.00 86.31 120 TYR A N 1
ATOM 1007 C CA . TYR A 1 120 ? -2.172 -7.692 -18.308 1.00 86.31 120 TYR A CA 1
ATOM 1008 C C . TYR A 1 120 ? -3.632 -7.786 -17.858 1.00 86.31 120 TYR A C 1
ATOM 1010 O O . TYR A 1 120 ? -4.508 -7.328 -18.593 1.00 86.31 120 TYR A O 1
ATOM 1018 N N . LYS A 1 121 ? -3.897 -8.307 -16.653 1.00 84.56 121 LYS A N 1
ATOM 1019 C CA . LYS A 1 121 ? -5.255 -8.387 -16.090 1.00 84.56 121 LYS A CA 1
ATOM 1020 C C . LYS A 1 121 ? -5.890 -7.010 -15.939 1.00 84.56 121 LYS A C 1
ATOM 1022 O O . LYS A 1 121 ? -6.997 -6.789 -16.429 1.00 84.56 121 LYS A O 1
ATOM 1027 N N . LEU A 1 122 ? -5.150 -6.059 -15.363 1.00 82.38 122 LEU A N 1
ATOM 1028 C CA . LEU A 1 122 ? -5.600 -4.674 -15.228 1.00 82.38 122 LEU A CA 1
ATOM 1029 C C . LEU A 1 122 ? -5.953 -4.073 -16.594 1.00 82.38 122 LEU A C 1
ATOM 1031 O O . LEU A 1 122 ? -7.014 -3.476 -16.760 1.00 82.38 122 LEU A O 1
ATOM 1035 N N . LYS A 1 123 ? -5.112 -4.302 -17.609 1.00 82.56 123 LYS A N 1
ATOM 1036 C CA . LYS A 1 123 ? -5.386 -3.857 -18.978 1.00 82.56 123 LYS A CA 1
ATOM 1037 C C . LYS A 1 123 ? -6.650 -4.494 -19.567 1.00 82.56 123 LYS A C 1
ATOM 1039 O O . LYS A 1 123 ? -7.389 -3.793 -20.251 1.00 82.56 123 LYS A O 1
ATOM 1044 N N . GLN A 1 124 ? -6.917 -5.783 -19.337 1.00 81.56 124 GLN A N 1
ATOM 1045 C CA . GLN A 1 124 ? -8.162 -6.406 -19.814 1.00 81.56 124 GLN A CA 1
ATOM 1046 C C . GLN A 1 124 ? -9.392 -5.792 -19.134 1.00 81.56 124 GLN A C 1
ATOM 1048 O O . GLN A 1 124 ? -10.340 -5.433 -19.832 1.00 81.56 124 GLN A O 1
ATOM 1053 N N . LYS A 1 125 ? -9.332 -5.581 -17.811 1.00 80.00 125 LYS A N 1
ATOM 1054 C CA . LYS A 1 125 ? -10.396 -4.932 -17.027 1.00 80.00 125 LYS A CA 1
ATOM 1055 C C . LYS A 1 125 ? -10.705 -3.524 -17.545 1.00 80.00 125 LYS A C 1
ATOM 1057 O O . LYS A 1 125 ? -11.864 -3.208 -17.791 1.00 80.00 125 LYS A O 1
ATOM 1062 N N . LEU A 1 126 ? -9.675 -2.706 -17.781 1.00 76.12 126 LEU A N 1
ATOM 1063 C CA . LEU A 1 126 ? -9.828 -1.344 -18.317 1.00 76.12 126 LEU A CA 1
ATOM 1064 C C . LEU A 1 126 ? -10.413 -1.321 -19.734 1.00 76.12 126 LEU A C 1
ATOM 1066 O O . LEU A 1 126 ? -11.153 -0.408 -20.084 1.00 76.12 126 LEU A O 1
ATOM 1070 N N . LEU A 1 127 ? -10.104 -2.330 -20.549 1.00 80.44 127 LEU A N 1
ATOM 1071 C CA . LEU A 1 127 ? -10.664 -2.478 -21.893 1.00 80.44 127 LEU A CA 1
ATOM 1072 C C . LEU A 1 127 ? -12.046 -3.151 -21.903 1.00 80.44 127 LEU A C 1
ATOM 1074 O O . LEU A 1 127 ? -12.560 -3.410 -22.990 1.00 80.44 127 LEU A O 1
ATOM 1078 N N . GLN A 1 128 ? -12.617 -3.465 -20.732 1.00 81.12 128 GLN A N 1
ATOM 1079 C CA . GLN A 1 128 ? -13.869 -4.217 -20.574 1.00 81.12 128 GLN A CA 1
ATOM 1080 C C . GLN A 1 128 ? -13.874 -5.539 -21.360 1.00 81.12 128 GLN A C 1
ATOM 1082 O O . GLN A 1 128 ? -14.895 -5.988 -21.878 1.00 81.12 128 GLN A O 1
ATOM 1087 N N . ARG A 1 129 ? -12.700 -6.165 -21.484 1.00 80.69 129 ARG A N 1
ATOM 1088 C CA . ARG A 1 129 ? -12.530 -7.451 -22.161 1.00 80.69 129 ARG A CA 1
ATOM 1089 C C . ARG A 1 129 ? -12.594 -8.568 -21.135 1.00 80.69 129 ARG A C 1
ATOM 1091 O O . ARG A 1 129 ? -12.092 -8.416 -20.024 1.00 80.69 129 ARG A O 1
ATOM 1098 N N . GLN A 1 130 ? -13.160 -9.704 -21.537 1.00 74.00 130 GLN A N 1
ATOM 1099 C CA . GLN A 1 130 ? -13.162 -10.895 -20.697 1.00 74.00 130 GLN A CA 1
ATOM 1100 C C . GLN A 1 130 ? -11.718 -11.309 -20.380 1.00 74.00 130 GLN A C 1
ATOM 1102 O O . GLN A 1 130 ? -10.873 -11.423 -21.277 1.00 74.00 130 GLN A O 1
ATOM 1107 N N . GLU A 1 131 ? -11.430 -11.492 -19.093 1.00 71.38 131 GLU A N 1
ATOM 1108 C CA . GLU A 1 131 ? -10.117 -11.913 -18.625 1.00 71.38 131 GLU A CA 1
ATOM 1109 C C . GLU A 1 131 ? -9.864 -13.353 -19.082 1.00 71.38 131 GLU A C 1
ATOM 1111 O O . GLU A 1 131 ? -10.605 -14.262 -18.743 1.00 71.38 131 GLU A O 1
ATOM 1116 N N . LYS A 1 132 ? -8.814 -13.581 -19.875 1.00 71.25 132 LYS A N 1
ATOM 1117 C CA . LYS A 1 132 ? -8.483 -14.925 -20.385 1.00 71.25 132 LYS A CA 1
ATOM 1118 C C . LYS A 1 132 ? -7.677 -15.784 -19.397 1.00 71.25 132 LYS A C 1
ATOM 1120 O O . LYS A 1 132 ? -7.207 -16.847 -19.785 1.00 71.25 132 LYS A O 1
ATOM 1125 N N . LEU A 1 133 ? -7.453 -15.300 -18.171 1.00 80.44 133 LEU A N 1
ATOM 1126 C CA . LEU A 1 133 ? -6.541 -15.880 -17.170 1.00 80.44 133 LEU A CA 1
ATOM 1127 C C . LEU A 1 133 ? -7.278 -16.218 -15.861 1.00 80.44 133 LEU A C 1
ATOM 1129 O O . LEU A 1 133 ? -6.826 -15.885 -14.759 1.00 80.44 133 LEU A O 1
ATOM 1133 N N . GLU A 1 134 ? -8.433 -16.864 -16.002 1.00 75.12 134 GLU A N 1
ATOM 1134 C CA . GLU A 1 134 ? -9.340 -17.192 -14.899 1.00 75.12 134 GLU A CA 1
ATOM 1135 C C . GLU A 1 134 ? -8.753 -18.274 -13.981 1.00 75.12 134 GLU A C 1
ATOM 1137 O O . GLU A 1 134 ? -8.933 -18.210 -12.765 1.00 75.12 134 GLU A O 1
ATOM 1142 N N . ASN A 1 135 ? -7.997 -19.232 -14.531 1.00 83.31 135 ASN A N 1
ATOM 1143 C CA . ASN A 1 135 ? -7.437 -20.350 -13.767 1.00 83.31 135 ASN A CA 1
ATOM 1144 C C . ASN A 1 135 ? -5.900 -20.332 -13.665 1.00 83.31 135 ASN A C 1
ATOM 1146 O O . ASN A 1 135 ? -5.197 -19.642 -14.405 1.00 83.31 135 ASN A O 1
ATOM 1150 N N . GLU A 1 136 ? -5.372 -21.110 -12.717 1.00 82.50 136 GLU A N 1
ATOM 1151 C CA . GLU A 1 136 ? -3.933 -21.183 -12.428 1.00 82.50 136 GLU A CA 1
ATOM 1152 C C . GLU A 1 136 ? -3.115 -21.706 -13.618 1.00 82.50 136 GLU A C 1
ATOM 1154 O O . GLU A 1 136 ? -2.017 -21.216 -13.876 1.00 82.50 136 GLU A O 1
ATOM 1159 N N . HIS A 1 137 ? -3.666 -22.639 -14.398 1.00 85.06 137 HIS A N 1
ATOM 1160 C CA . HIS A 1 137 ? -2.987 -23.187 -15.572 1.00 85.06 137 HIS A CA 1
ATOM 1161 C C . HIS A 1 137 ? -2.740 -22.108 -16.637 1.00 85.06 137 HIS A C 1
ATOM 1163 O O . HIS A 1 137 ? -1.605 -21.908 -17.062 1.00 85.06 137 HIS A O 1
ATOM 1169 N N . GLN A 1 138 ? -3.766 -21.321 -16.970 1.00 85.62 138 GLN A N 1
ATOM 1170 C CA . GLN A 1 138 ? -3.669 -20.196 -17.906 1.00 85.62 138 GLN A CA 1
ATOM 1171 C C . GLN A 1 138 ? -2.668 -19.134 -17.432 1.00 85.62 138 GLN A C 1
ATOM 1173 O O . GLN A 1 138 ? -1.924 -18.563 -18.230 1.00 85.62 138 GLN A O 1
ATOM 1178 N N . ARG A 1 139 ? -2.620 -18.860 -16.120 1.00 85.12 139 ARG A N 1
ATOM 1179 C CA . ARG A 1 139 ? -1.643 -17.923 -15.539 1.00 85.12 139 ARG A CA 1
ATOM 1180 C C . ARG A 1 139 ? -0.215 -18.418 -15.741 1.00 85.12 139 ARG A C 1
ATOM 1182 O O . ARG A 1 139 ? 0.657 -17.625 -16.097 1.00 85.12 139 ARG A O 1
ATOM 1189 N N . GLN A 1 140 ? 0.023 -19.712 -15.551 1.00 86.19 140 GLN A N 1
ATOM 1190 C CA . GLN A 1 140 ? 1.335 -20.315 -15.767 1.00 86.19 140 GLN A CA 1
ATOM 1191 C C . GLN A 1 140 ? 1.728 -20.316 -17.245 1.00 86.19 140 GLN A C 1
ATOM 1193 O O . GLN A 1 140 ? 2.857 -19.936 -17.554 1.00 86.19 140 GLN A O 1
ATOM 1198 N N . GLU A 1 141 ? 0.807 -20.644 -18.153 1.00 86.50 141 GLU A N 1
ATOM 1199 C CA . GLU A 1 141 ? 1.033 -20.547 -19.601 1.00 86.50 141 GLU A CA 1
ATOM 1200 C C . GLU A 1 141 ? 1.408 -19.120 -20.014 1.00 86.50 141 GLU A C 1
ATOM 1202 O O . GLU A 1 141 ? 2.397 -18.915 -20.720 1.00 86.50 141 GLU A O 1
ATOM 1207 N N . PHE A 1 142 ? 0.681 -18.115 -19.512 1.00 89.56 142 PHE A N 1
ATOM 1208 C CA . PHE A 1 142 ? 1.011 -16.714 -19.762 1.00 89.56 142 PHE A CA 1
ATOM 1209 C C . PHE A 1 142 ? 2.423 -16.379 -19.279 1.00 89.56 142 PHE A C 1
ATOM 1211 O O . PHE A 1 142 ? 3.197 -15.793 -20.031 1.00 89.56 142 PHE A O 1
ATOM 1218 N N . ILE A 1 143 ? 2.772 -16.763 -18.045 1.00 86.50 143 ILE A N 1
ATOM 1219 C CA . ILE A 1 143 ? 4.096 -16.513 -17.461 1.00 86.50 143 ILE A CA 1
ATOM 1220 C C . ILE A 1 143 ? 5.207 -17.179 -18.287 1.00 86.50 143 ILE A C 1
ATOM 1222 O O . ILE A 1 143 ? 6.271 -16.581 -18.466 1.00 86.50 143 ILE A O 1
ATOM 1226 N N . GLN A 1 144 ? 4.980 -18.398 -18.780 1.00 87.31 144 GLN A N 1
ATOM 1227 C CA . GLN A 1 144 ? 5.934 -19.128 -19.620 1.00 87.31 144 GLN A CA 1
ATOM 1228 C C . GLN A 1 144 ? 6.090 -18.491 -21.006 1.00 87.31 144 GLN A C 1
ATOM 1230 O O . GLN A 1 144 ? 7.192 -18.485 -21.549 1.00 87.31 144 GLN A O 1
ATOM 1235 N N . ALA A 1 145 ? 5.023 -17.896 -21.545 1.00 88.00 145 ALA A N 1
ATOM 1236 C CA . ALA A 1 145 ? 5.037 -17.199 -22.828 1.00 88.00 145 ALA A CA 1
ATOM 1237 C C . ALA A 1 145 ? 5.741 -15.827 -22.787 1.00 88.00 145 ALA A C 1
ATOM 1239 O O . ALA A 1 145 ? 5.965 -15.215 -23.834 1.00 88.00 145 ALA A O 1
ATOM 1240 N N . ILE A 1 146 ? 6.098 -15.308 -21.604 1.00 88.25 146 ILE A N 1
ATOM 1241 C CA . ILE A 1 146 ? 6.824 -14.038 -21.498 1.00 88.25 146 ILE A CA 1
ATOM 1242 C C . ILE A 1 146 ? 8.264 -14.225 -21.986 1.00 88.25 146 ILE A C 1
ATOM 1244 O O . ILE A 1 146 ? 9.080 -14.885 -21.347 1.00 88.25 146 ILE A O 1
ATOM 1248 N N . GLU A 1 147 ? 8.603 -13.546 -23.080 1.00 88.88 147 GLU A N 1
ATOM 1249 C CA . GLU A 1 147 ? 9.954 -13.549 -23.639 1.00 88.88 147 GLU A CA 1
ATOM 1250 C C . GLU A 1 147 ? 11.023 -13.111 -22.620 1.00 88.88 147 GLU A C 1
ATOM 1252 O O . GLU A 1 147 ? 10.918 -12.054 -21.987 1.00 88.88 147 GLU A O 1
ATOM 1257 N N . ALA A 1 148 ? 12.126 -13.863 -22.548 1.00 88.56 148 ALA A N 1
ATOM 1258 C CA . ALA A 1 148 ? 13.262 -13.561 -21.672 1.00 88.56 148 ALA A CA 1
ATOM 1259 C C . ALA A 1 148 ? 13.838 -12.150 -21.902 1.00 88.56 148 ALA A C 1
ATOM 1261 O O . ALA A 1 148 ? 14.184 -11.447 -20.952 1.00 88.56 148 ALA A O 1
ATOM 1262 N N . LYS A 1 149 ? 13.867 -11.686 -23.161 1.00 88.56 149 LYS A N 1
ATOM 1263 C CA . LYS A 1 149 ? 14.306 -10.328 -23.520 1.00 88.56 149 LYS A CA 1
ATOM 1264 C C . LYS A 1 149 ? 13.436 -9.251 -22.867 1.00 88.56 149 LYS A C 1
ATOM 1266 O O . LYS A 1 149 ? 13.952 -8.229 -22.412 1.00 88.56 149 LYS A O 1
ATOM 1271 N N . LYS A 1 150 ? 12.119 -9.476 -22.797 1.00 86.12 150 LYS A N 1
ATOM 1272 C CA . LYS A 1 150 ? 11.181 -8.557 -22.146 1.00 86.12 150 LYS A CA 1
ATOM 1273 C C . LYS A 1 150 ? 11.417 -8.525 -20.639 1.00 86.12 150 LYS A C 1
ATOM 1275 O O . LYS A 1 150 ? 11.488 -7.435 -20.079 1.00 86.12 150 LYS A O 1
ATOM 1280 N N . ILE A 1 151 ? 11.601 -9.687 -20.010 1.00 90.00 151 ILE A N 1
ATOM 1281 C CA . ILE A 1 151 ? 11.911 -9.793 -18.574 1.00 90.00 151 ILE A CA 1
ATOM 1282 C C . ILE A 1 151 ? 13.191 -9.017 -18.253 1.00 90.00 151 ILE A C 1
ATOM 1284 O O . ILE A 1 151 ? 13.158 -8.116 -17.420 1.00 90.00 151 ILE A O 1
ATOM 1288 N N . SER A 1 152 ? 14.279 -9.277 -18.983 1.00 90.25 152 SER A N 1
ATOM 1289 C CA . SER A 1 152 ? 15.574 -8.617 -18.773 1.00 90.25 152 SER A CA 1
ATOM 1290 C C . SER A 1 152 ? 15.484 -7.085 -18.844 1.00 90.25 152 SER A C 1
ATOM 1292 O O . SER A 1 152 ? 16.052 -6.388 -18.003 1.00 90.25 152 SER A O 1
ATOM 1294 N N . LYS A 1 153 ? 14.699 -6.542 -19.786 1.00 90.12 153 LYS A N 1
ATOM 1295 C CA . LYS A 1 153 ? 14.474 -5.092 -19.895 1.00 90.12 153 LYS A CA 1
ATOM 1296 C C . LYS A 1 153 ? 13.803 -4.508 -18.644 1.00 90.12 153 LYS A C 1
ATOM 1298 O O . LYS A 1 153 ? 14.214 -3.450 -18.173 1.00 90.12 153 LYS A O 1
ATOM 1303 N N . TYR A 1 154 ? 12.776 -5.173 -18.113 1.00 90.69 154 TYR A N 1
ATOM 1304 C CA . TYR A 1 154 ? 12.093 -4.715 -16.899 1.00 90.69 154 TYR A CA 1
ATOM 1305 C C . TYR A 1 154 ? 12.965 -4.870 -15.656 1.00 90.69 154 TYR A C 1
ATOM 1307 O O . TYR A 1 154 ? 13.002 -3.959 -14.839 1.00 90.69 154 TYR A O 1
ATOM 1315 N N . VAL A 1 155 ? 13.721 -5.961 -15.548 1.00 92.88 155 VAL A N 1
ATOM 1316 C CA . VAL A 1 155 ? 14.691 -6.189 -14.466 1.00 92.88 155 VAL A CA 1
ATOM 1317 C C . VAL A 1 155 ? 15.680 -5.022 -14.374 1.00 92.88 155 VAL A C 1
ATOM 1319 O O . VAL A 1 155 ? 15.820 -4.417 -13.312 1.00 92.88 155 VAL A O 1
ATOM 1322 N N . GLN A 1 156 ? 16.296 -4.635 -15.496 1.00 93.25 156 GLN A N 1
ATOM 1323 C CA . GLN A 1 156 ? 17.219 -3.493 -15.545 1.00 93.25 156 GLN A CA 1
ATOM 1324 C C . GLN A 1 156 ? 16.530 -2.174 -15.163 1.00 93.25 156 GLN A C 1
ATOM 1326 O O . GLN A 1 156 ? 17.086 -1.362 -14.422 1.00 93.25 156 GLN A O 1
ATOM 1331 N N . ALA A 1 157 ? 15.301 -1.959 -15.641 1.00 91.75 157 ALA A N 1
ATOM 1332 C CA . ALA A 1 157 ? 14.532 -0.759 -15.329 1.00 91.75 157 ALA A CA 1
ATOM 1333 C C . ALA A 1 157 ? 14.163 -0.671 -13.837 1.00 91.75 157 ALA A C 1
ATOM 1335 O O . ALA A 1 157 ? 14.279 0.403 -13.244 1.00 91.75 157 ALA A O 1
ATOM 1336 N N . ILE A 1 158 ? 13.775 -1.792 -13.218 1.00 93.50 158 ILE A N 1
ATOM 1337 C CA . ILE A 1 158 ? 13.457 -1.865 -11.787 1.00 93.50 158 ILE A CA 1
ATOM 1338 C C . ILE A 1 158 ? 14.714 -1.620 -10.951 1.00 93.50 158 ILE A C 1
ATOM 1340 O O . ILE A 1 158 ? 14.655 -0.845 -10.004 1.00 93.50 158 ILE A O 1
ATOM 1344 N N . GLN A 1 159 ? 15.867 -2.188 -11.320 1.00 93.56 159 GLN A N 1
ATOM 1345 C CA . GLN A 1 159 ? 17.137 -1.917 -10.631 1.00 93.56 159 GLN A CA 1
ATOM 1346 C C . GLN A 1 159 ? 17.517 -0.432 -10.685 1.00 93.56 159 GLN A C 1
ATOM 1348 O O . GLN A 1 159 ? 17.931 0.150 -9.682 1.00 93.56 159 GLN A O 1
ATOM 1353 N N . LEU A 1 160 ? 17.339 0.216 -11.840 1.00 93.69 160 LEU A N 1
ATOM 1354 C CA . LEU A 1 160 ? 17.596 1.649 -11.969 1.00 93.69 160 LEU A CA 1
ATOM 1355 C C . LEU A 1 160 ? 16.611 2.487 -11.133 1.00 93.69 160 LEU A C 1
ATOM 1357 O O . LEU A 1 160 ? 17.010 3.483 -10.524 1.00 93.69 160 LEU A O 1
ATOM 1361 N N . ALA A 1 161 ? 15.332 2.102 -11.098 1.00 92.88 161 ALA A N 1
ATOM 1362 C CA . ALA A 1 161 ? 14.329 2.734 -10.245 1.00 92.88 161 ALA A CA 1
ATOM 1363 C C . ALA A 1 161 ? 14.642 2.539 -8.754 1.00 92.88 161 ALA A C 1
ATOM 1365 O O . ALA A 1 161 ? 14.561 3.504 -7.999 1.00 92.88 161 ALA A O 1
ATOM 1366 N N . GLU A 1 162 ? 15.091 1.352 -8.342 1.00 94.62 162 GLU A N 1
ATOM 1367 C CA . GLU A 1 162 ? 15.525 1.051 -6.974 1.00 94.62 162 GLU A CA 1
ATOM 1368 C C . GLU A 1 162 ? 16.683 1.962 -6.553 1.00 94.62 162 GLU A C 1
ATOM 1370 O O . GLU A 1 162 ? 16.608 2.620 -5.520 1.00 94.62 162 GLU A O 1
ATOM 1375 N N . GLN A 1 163 ? 17.717 2.112 -7.384 1.00 94.50 163 GLN A N 1
ATOM 1376 C CA . GLN A 1 163 ? 18.825 3.026 -7.082 1.00 94.50 163 GLN A CA 1
ATOM 1377 C C . GLN A 1 163 ? 1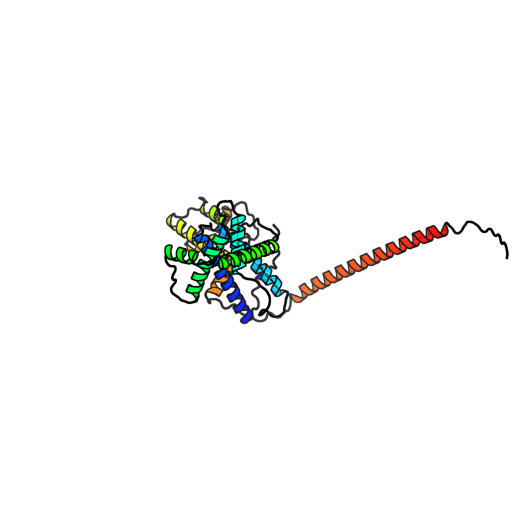8.363 4.483 -6.917 1.00 94.50 163 GLN A C 1
ATOM 1379 O O . GLN A 1 163 ? 18.865 5.211 -6.059 1.00 94.50 163 GLN A O 1
ATOM 1384 N N . LYS A 1 164 ? 17.407 4.933 -7.739 1.00 91.94 164 LYS A N 1
ATOM 1385 C CA . LYS A 1 164 ? 16.829 6.281 -7.627 1.00 91.94 164 LYS A CA 1
ATOM 1386 C C . LYS A 1 164 ? 15.966 6.429 -6.375 1.00 91.94 164 LYS A C 1
ATOM 1388 O O . LYS A 1 164 ? 16.018 7.484 -5.747 1.00 91.94 164 LYS A O 1
ATOM 1393 N N . LEU A 1 165 ? 15.192 5.400 -6.033 1.00 92.88 165 LEU A N 1
ATOM 1394 C CA . LEU A 1 165 ? 14.387 5.319 -4.817 1.00 92.88 165 LEU A CA 1
ATOM 1395 C C . LEU A 1 165 ? 15.288 5.488 -3.591 1.00 92.88 165 LEU A C 1
ATOM 1397 O O . LEU A 1 165 ? 15.071 6.421 -2.829 1.00 92.88 165 LEU A O 1
ATOM 1401 N N . LEU A 1 166 ? 16.354 4.690 -3.483 1.00 92.81 166 LEU A N 1
ATOM 1402 C CA . LEU A 1 166 ? 17.328 4.748 -2.387 1.00 92.81 166 LEU A CA 1
ATOM 1403 C C . LEU A 1 166 ? 17.924 6.146 -2.186 1.00 92.81 166 LEU A C 1
ATOM 1405 O O . LEU A 1 166 ? 17.957 6.672 -1.075 1.00 92.81 166 LEU A O 1
ATOM 1409 N N . LYS A 1 167 ? 18.346 6.787 -3.284 1.00 91.88 167 LYS A N 1
ATOM 1410 C CA . LYS A 1 167 ? 18.880 8.156 -3.246 1.00 91.88 167 LYS A CA 1
ATOM 1411 C C . LYS A 1 167 ? 17.833 9.175 -2.799 1.00 91.88 167 LYS A C 1
ATOM 1413 O O . LYS A 1 167 ? 18.168 10.121 -2.098 1.00 91.88 167 LYS A O 1
ATOM 1418 N N . LYS A 1 168 ? 16.573 9.011 -3.216 1.00 88.38 168 LYS A N 1
ATOM 1419 C CA . LYS A 1 168 ? 15.474 9.917 -2.845 1.00 88.38 168 LYS A CA 1
ATOM 1420 C C . LYS A 1 168 ? 15.031 9.737 -1.397 1.00 88.38 168 LYS A C 1
ATOM 1422 O O . LYS A 1 168 ? 14.629 10.714 -0.779 1.00 88.38 168 LYS A O 1
ATOM 1427 N N . THR A 1 169 ? 15.085 8.520 -0.869 1.00 85.81 169 THR A N 1
ATOM 1428 C CA . THR A 1 169 ? 14.690 8.223 0.513 1.00 85.81 169 THR A CA 1
ATOM 1429 C C . THR A 1 169 ? 15.814 8.484 1.510 1.00 85.81 169 THR A C 1
ATOM 1431 O O . THR A 1 169 ? 15.579 8.382 2.706 1.00 85.81 169 THR A O 1
ATOM 1434 N N . GLY A 1 170 ? 17.019 8.824 1.039 1.00 89.50 170 GLY A N 1
ATOM 1435 C CA . GLY A 1 170 ? 18.180 9.029 1.904 1.00 89.50 170 GLY A CA 1
ATOM 1436 C C . GLY A 1 170 ? 18.654 7.738 2.567 1.00 89.50 170 GLY A C 1
ATOM 1437 O O . GLY A 1 170 ? 19.249 7.801 3.634 1.00 89.50 170 GLY A O 1
ATOM 1438 N N . PHE A 1 171 ? 18.376 6.579 1.953 1.00 90.31 171 PHE A N 1
ATOM 1439 C CA . PHE A 1 171 ? 18.668 5.256 2.522 1.00 90.31 171 PHE A CA 1
ATOM 1440 C C . PHE A 1 171 ? 17.999 5.001 3.886 1.00 90.31 171 PHE A C 1
ATOM 1442 O O . PHE A 1 171 ? 18.450 4.149 4.647 1.00 90.31 171 PHE A O 1
ATOM 1449 N N . ASP A 1 172 ? 16.906 5.709 4.185 1.00 88.69 172 ASP A N 1
ATOM 1450 C CA . ASP A 1 172 ? 16.104 5.449 5.377 1.00 88.69 172 ASP A CA 1
ATOM 1451 C C . ASP A 1 172 ? 15.262 4.177 5.183 1.00 88.69 172 ASP A C 1
ATOM 1453 O O . ASP A 1 172 ? 14.281 4.159 4.433 1.00 88.69 172 ASP A O 1
ATOM 1457 N N . PHE A 1 173 ? 15.706 3.091 5.817 1.00 86.38 173 PHE A N 1
ATOM 1458 C CA . PHE A 1 173 ? 15.066 1.774 5.772 1.00 86.38 173 PHE A CA 1
ATOM 1459 C C . PHE A 1 173 ? 14.247 1.451 7.019 1.00 86.38 173 PHE A C 1
ATOM 1461 O O . PHE A 1 173 ? 13.520 0.454 7.017 1.00 86.38 173 PHE A O 1
ATOM 1468 N N . ASN A 1 174 ? 14.363 2.260 8.076 1.00 86.38 174 ASN A N 1
ATOM 1469 C CA . ASN A 1 174 ? 13.684 2.005 9.339 1.00 86.38 174 ASN A CA 1
ATOM 1470 C C . ASN A 1 174 ? 12.244 2.516 9.263 1.00 86.38 174 ASN A C 1
ATOM 1472 O O . ASN A 1 174 ? 11.877 3.527 9.859 1.00 86.38 174 ASN A O 1
ATOM 1476 N N . ILE A 1 175 ? 11.445 1.828 8.450 1.00 88.69 175 ILE A N 1
ATOM 1477 C CA . ILE A 1 175 ? 10.051 2.181 8.219 1.00 88.69 175 ILE A CA 1
ATOM 1478 C C . ILE A 1 175 ? 9.171 1.411 9.179 1.00 88.69 175 ILE A C 1
ATOM 1480 O O . ILE A 1 175 ? 9.032 0.184 9.104 1.00 88.69 175 ILE A O 1
ATOM 1484 N N . GLU A 1 176 ? 8.496 2.191 10.001 1.00 91.19 176 GLU A N 1
ATOM 1485 C CA . GLU A 1 176 ? 7.377 1.755 10.801 1.00 91.19 176 GLU A CA 1
ATOM 1486 C C . GLU A 1 176 ? 6.065 1.898 10.016 1.00 91.19 176 GLU A C 1
ATOM 1488 O O . GLU A 1 176 ? 5.878 2.823 9.223 1.00 91.19 176 GLU A O 1
ATOM 1493 N N . VAL A 1 177 ? 5.154 0.946 10.209 1.00 94.88 177 VAL A N 1
ATOM 1494 C CA . VAL A 1 177 ? 3.843 0.902 9.549 1.00 94.88 177 VAL A CA 1
ATOM 1495 C C . VAL A 1 177 ? 2.760 0.525 10.557 1.00 94.88 177 VAL A C 1
ATOM 1497 O O . VAL A 1 177 ? 3.069 0.150 11.683 1.00 94.88 177 VAL A O 1
ATOM 1500 N N . ALA A 1 178 ? 1.489 0.667 10.184 1.00 95.12 178 ALA A N 1
ATOM 1501 C CA . ALA A 1 178 ? 0.365 0.488 11.097 1.00 95.12 178 ALA A CA 1
ATOM 1502 C C . ALA A 1 178 ? 0.113 -0.986 11.458 1.00 95.12 178 ALA A C 1
ATOM 1504 O O . ALA A 1 178 ? -0.439 -1.261 12.518 1.00 95.12 178 ALA A O 1
ATOM 1505 N N . ASP A 1 179 ? 0.495 -1.939 10.597 1.00 95.19 179 ASP A N 1
ATOM 1506 C CA . ASP A 1 179 ? 0.162 -3.362 10.771 1.00 95.19 179 ASP A CA 1
ATOM 1507 C C . ASP A 1 179 ? 0.554 -3.941 12.148 1.00 95.19 179 ASP A C 1
ATOM 1509 O O . ASP A 1 179 ? -0.333 -4.493 12.794 1.00 95.19 179 ASP A O 1
ATOM 1513 N N . PRO A 1 180 ? 1.779 -3.757 12.689 1.00 93.25 180 PRO A N 1
ATOM 1514 C CA . PRO A 1 180 ? 2.120 -4.229 14.036 1.00 93.25 180 PRO A CA 1
ATOM 1515 C C . PRO A 1 180 ? 1.161 -3.744 15.135 1.00 93.25 180 PRO A C 1
ATOM 1517 O O . PRO A 1 180 ? 0.768 -4.526 16.000 1.00 93.25 180 PRO A O 1
ATOM 1520 N N . TYR A 1 181 ? 0.727 -2.482 15.074 1.00 94.06 181 TYR A N 1
ATOM 1521 C CA . TYR A 1 181 ? -0.225 -1.898 16.023 1.00 94.06 181 TYR A CA 1
ATOM 1522 C C . TYR A 1 181 ? -1.631 -2.488 15.876 1.00 94.06 181 TYR A C 1
ATOM 1524 O O . TYR A 1 181 ? -2.309 -2.753 16.870 1.00 94.06 181 TYR A O 1
ATOM 1532 N N . LEU A 1 182 ? -2.058 -2.742 14.638 1.00 94.94 182 LEU A N 1
ATOM 1533 C CA . LEU A 1 182 ? -3.333 -3.396 14.346 1.00 94.94 182 LEU A CA 1
ATOM 1534 C C . LEU A 1 182 ? -3.344 -4.847 14.846 1.00 94.94 182 LEU A C 1
ATOM 1536 O O . LEU A 1 182 ? -4.314 -5.268 15.478 1.00 94.94 182 LEU A O 1
ATOM 1540 N N . GLN A 1 183 ? -2.257 -5.595 14.624 1.00 92.94 183 GLN A N 1
ATOM 1541 C CA . GLN A 1 183 ? -2.114 -6.960 15.140 1.00 92.94 183 GLN A CA 1
ATOM 1542 C C . GLN A 1 183 ? -2.095 -6.977 16.671 1.00 92.94 183 GLN A C 1
ATOM 1544 O O . GLN A 1 183 ? -2.751 -7.818 17.289 1.00 92.94 183 GLN A O 1
ATOM 1549 N N . PHE A 1 184 ? -1.400 -6.018 17.291 1.00 92.12 184 PHE A N 1
ATOM 1550 C CA . PHE A 1 184 ? -1.386 -5.866 18.742 1.00 92.12 184 PHE A CA 1
ATOM 1551 C C . PHE A 1 184 ? -2.795 -5.645 19.300 1.00 92.12 184 PHE A C 1
ATOM 1553 O O . PHE A 1 184 ? -3.191 -6.359 20.220 1.00 92.12 184 PHE A O 1
ATOM 1560 N N . PHE A 1 185 ? -3.575 -4.731 18.710 1.00 92.06 185 PHE A N 1
ATOM 1561 C CA . PHE A 1 185 ? -4.966 -4.477 19.096 1.00 92.06 185 PHE A CA 1
ATOM 1562 C C . PHE A 1 185 ? -5.848 -5.729 18.964 1.00 92.06 185 PHE A C 1
ATOM 1564 O O . PHE A 1 185 ? -6.562 -6.085 19.899 1.00 92.06 185 PHE A O 1
ATOM 1571 N N . LEU A 1 186 ? -5.761 -6.448 17.840 1.00 90.75 186 LEU A N 1
ATOM 1572 C CA . LEU A 1 186 ? -6.538 -7.674 17.592 1.00 90.75 186 LEU A CA 1
ATOM 1573 C C . LEU A 1 186 ? -6.178 -8.837 18.537 1.00 90.75 186 LEU A C 1
ATOM 1575 O O . LEU A 1 186 ? -7.006 -9.728 18.792 1.00 90.75 186 LEU A O 1
ATOM 1579 N N . GLY A 1 187 ? -4.945 -8.828 19.048 1.00 88.94 187 GLY A N 1
ATOM 1580 C CA . GLY A 1 187 ? -4.438 -9.763 20.047 1.00 88.94 187 GLY A CA 1
ATOM 1581 C C . GLY A 1 187 ? -4.855 -9.437 21.483 1.00 88.94 187 GLY A C 1
ATOM 1582 O O . GLY A 1 187 ? -4.801 -10.327 22.337 1.00 88.94 187 GLY A O 1
ATOM 1583 N N . GLN A 1 188 ? -5.302 -8.208 21.765 1.00 85.56 188 GLN A N 1
ATOM 1584 C CA . GLN A 1 188 ? -5.694 -7.822 23.116 1.00 85.56 188 GLN A CA 1
ATOM 1585 C C . GLN A 1 188 ? -6.969 -8.525 23.574 1.00 85.56 188 GLN A C 1
ATOM 1587 O O . GLN A 1 188 ? -7.948 -8.661 22.840 1.00 85.56 188 GLN A O 1
ATOM 1592 N N . LYS A 1 189 ? -6.963 -8.932 24.846 1.00 75.50 189 LYS A N 1
ATOM 1593 C CA . LYS A 1 189 ? -8.132 -9.499 25.534 1.00 75.50 189 LYS A CA 1
ATOM 1594 C C . LYS A 1 189 ? -8.905 -8.470 26.360 1.00 75.50 189 LYS A C 1
ATOM 1596 O O . LYS A 1 189 ? -9.934 -8.821 26.920 1.00 75.50 189 LYS A O 1
ATOM 1601 N N . MET A 1 190 ? -8.411 -7.232 26.459 1.00 63.84 190 MET A N 1
ATOM 1602 C CA . MET A 1 190 ? -9.015 -6.201 27.314 1.00 63.84 190 MET A CA 1
ATOM 1603 C C . MET A 1 190 ? -10.371 -5.702 26.798 1.00 63.84 190 MET A C 1
ATOM 1605 O O . MET A 1 190 ? -11.160 -5.196 27.588 1.00 63.84 190 MET A O 1
ATOM 1609 N N . ILE A 1 191 ? -10.660 -5.860 25.501 1.00 74.00 191 ILE A N 1
ATOM 1610 C CA . ILE A 1 191 ? -11.963 -5.525 24.919 1.00 74.00 191 ILE A CA 1
ATOM 1611 C C . ILE A 1 191 ? -12.708 -6.825 24.616 1.00 74.00 191 ILE A C 1
ATOM 1613 O O . ILE A 1 191 ? -12.300 -7.608 23.753 1.00 74.00 191 ILE A O 1
ATOM 1617 N N . GLU A 1 192 ? -13.825 -7.044 25.308 1.00 79.56 192 GLU A N 1
ATOM 1618 C CA . GLU A 1 192 ? -14.720 -8.166 25.037 1.00 79.56 192 GLU A CA 1
ATOM 1619 C C . GLU A 1 192 ? -15.500 -7.926 23.740 1.00 79.56 192 GLU A C 1
ATOM 1621 O O . GLU A 1 192 ? -16.572 -7.328 23.716 1.00 79.56 192 GLU A O 1
ATOM 1626 N N . ILE A 1 193 ? -14.949 -8.411 22.628 1.00 82.88 193 ILE A N 1
ATOM 1627 C CA . ILE A 1 193 ? -15.632 -8.399 21.334 1.00 82.88 193 ILE A CA 1
ATOM 1628 C C . ILE A 1 193 ? -16.313 -9.756 21.130 1.00 82.88 193 ILE A C 1
ATOM 1630 O O . ILE A 1 193 ? -15.628 -10.788 21.137 1.00 82.88 193 ILE A O 1
ATOM 1634 N N . PRO A 1 194 ? -17.638 -9.800 20.879 1.00 83.25 194 PRO A N 1
ATOM 1635 C CA . PRO A 1 194 ? -18.327 -11.043 20.560 1.00 83.25 194 PRO A CA 1
ATOM 1636 C C . PRO A 1 194 ? -17.634 -11.782 19.411 1.00 83.25 194 PRO A C 1
ATOM 1638 O O . PRO A 1 194 ? -17.341 -11.189 18.373 1.00 83.25 194 PRO A O 1
ATOM 1641 N N . LYS A 1 195 ? -17.413 -13.096 19.552 1.00 81.50 195 LYS A N 1
ATOM 1642 C CA . LYS A 1 195 ? -16.661 -13.909 18.572 1.00 81.50 195 LYS A CA 1
ATOM 1643 C C . LYS A 1 195 ? -17.167 -13.751 17.129 1.00 81.50 195 LYS A C 1
ATOM 1645 O O . LYS A 1 195 ? -16.364 -13.725 16.201 1.00 81.50 195 LYS A O 1
ATOM 1650 N N . LEU A 1 196 ? -18.485 -13.615 16.947 1.00 81.38 196 LEU A N 1
ATOM 1651 C CA . LEU A 1 196 ? -19.112 -13.382 15.640 1.00 81.38 196 LEU A CA 1
ATOM 1652 C C . LEU A 1 196 ? -18.751 -12.014 15.042 1.00 81.38 196 LEU A C 1
ATOM 1654 O O . LEU A 1 196 ? -18.542 -11.917 13.837 1.00 81.38 196 LEU A O 1
ATOM 1658 N N . LYS A 1 197 ? -18.632 -10.974 15.875 1.00 87.88 197 LYS A N 1
ATOM 1659 C CA . LYS A 1 197 ? -18.226 -9.629 15.451 1.00 87.88 197 LYS A CA 1
ATOM 1660 C C . LYS A 1 197 ? -16.706 -9.507 15.281 1.00 87.88 197 LYS A C 1
ATOM 1662 O O . LYS A 1 197 ? -16.264 -8.727 14.444 1.00 87.88 197 LYS A O 1
ATOM 1667 N N . LYS A 1 198 ? -15.905 -10.324 15.984 1.00 88.75 198 LYS A N 1
ATOM 1668 C CA . LYS A 1 198 ? -14.432 -10.296 15.899 1.00 88.75 198 LYS A CA 1
ATOM 1669 C C . LYS A 1 198 ? -13.917 -10.520 14.474 1.00 88.75 198 LYS A C 1
ATOM 1671 O O . LYS A 1 198 ? -13.128 -9.722 13.987 1.00 88.75 198 LYS A O 1
ATOM 1676 N N . LYS A 1 199 ? -14.415 -11.545 13.773 1.00 90.25 199 LYS A N 1
ATOM 1677 C CA . LYS A 1 199 ? -14.006 -11.812 12.382 1.00 90.25 199 LYS A CA 1
ATOM 1678 C C . LYS A 1 199 ? -14.391 -10.670 11.433 1.00 90.25 199 LYS A C 1
ATOM 1680 O O . LYS A 1 199 ? -13.623 -10.323 10.542 1.00 90.25 199 LYS A O 1
ATOM 1685 N N . SER A 1 200 ? -15.569 -10.075 11.623 1.00 92.75 200 SER A N 1
ATOM 1686 C CA . SER A 1 200 ? -15.999 -8.910 10.840 1.00 92.75 200 SER A CA 1
ATOM 1687 C C . SER A 1 200 ? -15.103 -7.699 11.092 1.00 92.75 200 SER A C 1
ATOM 1689 O O . SER A 1 200 ? -14.767 -6.990 10.147 1.00 92.75 200 SER A O 1
ATOM 1691 N N . LEU A 1 201 ? -14.678 -7.487 12.342 1.00 93.75 201 LEU A N 1
ATOM 1692 C CA . LEU A 1 201 ? -13.745 -6.423 12.705 1.00 93.75 201 LEU A CA 1
ATOM 1693 C C . LEU A 1 201 ? -12.364 -6.639 12.082 1.00 93.75 201 LEU A C 1
ATOM 1695 O O . LEU A 1 201 ? -11.820 -5.706 11.504 1.00 93.75 201 LEU A O 1
ATOM 1699 N N . GLU A 1 202 ? -11.825 -7.858 12.138 1.00 93.44 202 GLU A N 1
ATOM 1700 C CA . GLU A 1 202 ? -10.546 -8.216 11.504 1.00 93.44 202 GLU A CA 1
ATOM 1701 C C . GLU A 1 202 ? -10.558 -7.917 9.997 1.00 93.44 202 GLU A C 1
ATOM 1703 O O . GLU A 1 202 ? -9.632 -7.296 9.475 1.00 93.44 202 GLU A O 1
ATOM 1708 N N . LEU A 1 203 ? -11.635 -8.302 9.301 1.00 92.69 203 LEU A N 1
ATOM 1709 C CA . LEU A 1 203 ? -11.806 -8.010 7.876 1.00 92.69 203 LEU A CA 1
ATOM 1710 C C . LEU A 1 203 ? -11.938 -6.505 7.611 1.00 92.69 203 LEU A C 1
ATOM 1712 O O . LEU A 1 203 ? -11.289 -5.991 6.704 1.00 92.69 203 LEU A O 1
ATOM 1716 N N . ALA A 1 204 ? -12.724 -5.787 8.418 1.00 94.00 204 ALA A N 1
ATOM 1717 C CA . ALA A 1 204 ? -12.881 -4.344 8.275 1.00 94.00 204 ALA A CA 1
ATOM 1718 C C . ALA A 1 204 ? -11.555 -3.596 8.498 1.00 94.00 204 ALA A C 1
ATOM 1720 O O . ALA A 1 204 ? -11.217 -2.719 7.706 1.00 94.00 204 ALA A O 1
ATOM 1721 N N . ILE A 1 205 ? -10.782 -3.972 9.523 1.00 95.19 205 ILE A N 1
ATOM 1722 C CA . ILE A 1 205 ? -9.444 -3.425 9.786 1.00 95.19 205 ILE A CA 1
ATOM 1723 C C . ILE A 1 205 ? -8.527 -3.669 8.588 1.00 95.19 205 ILE A C 1
ATOM 1725 O O . ILE A 1 205 ? -7.856 -2.743 8.133 1.00 95.19 205 ILE A O 1
ATOM 1729 N N . LEU A 1 206 ? -8.512 -4.893 8.054 1.00 92.88 206 LEU A N 1
ATOM 1730 C CA . LEU A 1 206 ? -7.692 -5.236 6.898 1.00 92.88 206 LEU A CA 1
ATOM 1731 C C . LEU A 1 206 ? -8.069 -4.404 5.661 1.00 92.88 206 LEU A C 1
ATOM 1733 O O . LEU A 1 206 ? -7.179 -3.926 4.958 1.00 92.88 206 LEU A O 1
ATOM 1737 N N . ASP A 1 207 ? -9.361 -4.210 5.399 1.00 92.31 207 ASP A N 1
ATOM 1738 C CA . ASP A 1 207 ? -9.844 -3.412 4.267 1.00 92.31 207 ASP A CA 1
ATOM 1739 C C . ASP A 1 207 ? -9.435 -1.939 4.396 1.00 92.31 207 ASP A C 1
ATOM 1741 O O . ASP A 1 207 ? -8.781 -1.399 3.501 1.00 92.31 207 ASP A O 1
ATOM 1745 N N . PHE A 1 208 ? -9.730 -1.306 5.537 1.00 92.81 208 PHE A N 1
ATOM 1746 C CA . PHE A 1 208 ? -9.348 0.088 5.788 1.00 92.81 208 PHE A CA 1
ATOM 1747 C C . PHE A 1 208 ? -7.831 0.281 5.763 1.00 92.81 208 PHE A C 1
ATOM 1749 O O . PHE A 1 208 ? -7.336 1.268 5.221 1.00 92.81 208 PHE A O 1
ATOM 1756 N N . SER A 1 209 ? -7.081 -0.685 6.293 1.00 94.19 209 SER A N 1
ATOM 1757 C CA . SER A 1 209 ? -5.624 -0.682 6.250 1.00 94.19 209 SER A CA 1
ATOM 1758 C C . SER A 1 209 ? -5.085 -0.687 4.820 1.00 94.19 209 SER A C 1
ATOM 1760 O O . SER A 1 209 ? -4.204 0.105 4.489 1.00 94.19 209 SER A O 1
ATOM 1762 N N . LYS A 1 210 ? -5.627 -1.531 3.936 1.00 91.38 210 LYS A N 1
ATOM 1763 C CA . LYS A 1 210 ? -5.239 -1.534 2.517 1.00 91.38 210 LYS A CA 1
ATOM 1764 C C . LYS A 1 210 ? -5.541 -0.197 1.859 1.00 91.38 210 LYS A C 1
ATOM 1766 O O . LYS A 1 210 ? -4.716 0.306 1.100 1.00 91.38 210 LYS A O 1
ATOM 1771 N N . ASP A 1 211 ? -6.710 0.368 2.130 1.00 89.94 211 ASP A N 1
ATOM 1772 C CA . ASP A 1 211 ? -7.166 1.574 1.450 1.00 89.94 211 ASP A CA 1
ATOM 1773 C C . ASP A 1 211 ? -6.419 2.826 1.902 1.00 89.94 211 ASP A C 1
ATOM 1775 O O . ASP A 1 211 ? -6.047 3.637 1.055 1.00 89.94 211 ASP A O 1
ATOM 1779 N N . ILE A 1 212 ? -6.100 2.963 3.192 1.00 90.81 212 ILE A N 1
ATOM 1780 C CA . ILE A 1 212 ? -5.353 4.127 3.683 1.00 90.81 212 ILE A CA 1
ATOM 1781 C C . ILE A 1 212 ? -3.944 4.185 3.078 1.00 90.81 212 ILE A C 1
ATOM 1783 O O . ILE A 1 212 ? -3.482 5.260 2.703 1.00 90.81 212 ILE A O 1
ATOM 1787 N N . TYR A 1 213 ? -3.283 3.038 2.893 1.00 93.19 213 TYR A N 1
ATOM 1788 C CA . TYR A 1 213 ? -1.946 2.978 2.291 1.00 93.19 213 TYR A CA 1
ATOM 1789 C C . TYR A 1 213 ? -1.955 3.186 0.773 1.00 93.19 213 TYR A C 1
ATOM 1791 O O . TYR A 1 213 ? -0.909 3.484 0.203 1.00 93.19 213 TYR A O 1
ATOM 1799 N N . LYS A 1 214 ? -3.119 3.107 0.111 1.00 90.38 214 LYS A N 1
ATOM 1800 C CA . LYS A 1 214 ? -3.279 3.559 -1.284 1.00 90.38 214 LYS A CA 1
ATOM 1801 C C . LYS A 1 214 ? -3.306 5.089 -1.408 1.00 90.38 214 LYS A C 1
ATOM 1803 O O . LYS A 1 214 ? -3.238 5.610 -2.519 1.00 90.38 214 LYS A O 1
ATOM 1808 N N . THR A 1 215 ? -3.404 5.799 -0.285 1.00 87.50 215 THR A N 1
ATOM 1809 C CA . THR A 1 215 ? -3.326 7.262 -0.197 1.00 87.50 215 THR A CA 1
ATOM 1810 C C . THR A 1 215 ? -1.944 7.709 0.280 1.00 87.50 215 THR A C 1
ATOM 1812 O O . THR A 1 215 ? -1.147 6.901 0.748 1.00 87.50 215 THR A O 1
ATOM 1815 N N . THR A 1 216 ? -1.666 9.011 0.227 1.00 86.38 216 THR A N 1
ATOM 1816 C CA . THR A 1 216 ? -0.425 9.594 0.760 1.00 86.38 216 THR A CA 1
ATOM 1817 C C . THR A 1 216 ? -0.461 9.840 2.273 1.00 86.38 216 THR A C 1
ATOM 1819 O O . THR A 1 216 ? 0.557 10.237 2.836 1.00 86.38 216 THR A O 1
ATOM 1822 N N . LEU A 1 217 ? -1.585 9.571 2.959 1.00 84.94 217 LEU A N 1
ATOM 1823 C CA . LEU A 1 217 ? -1.754 9.827 4.400 1.00 84.94 217 LEU A CA 1
ATOM 1824 C C . LEU A 1 217 ? -0.686 9.124 5.250 1.00 84.94 217 LEU A C 1
ATOM 1826 O O . LEU A 1 217 ? -0.237 9.678 6.250 1.00 84.94 217 LEU A O 1
ATOM 1830 N N . CYS A 1 218 ? -0.201 7.957 4.812 1.00 89.38 218 CYS A N 1
ATOM 1831 C CA . CYS A 1 218 ? 0.855 7.219 5.507 1.00 89.38 218 CYS A CA 1
ATOM 1832 C C . CYS A 1 218 ? 2.198 7.953 5.617 1.00 89.38 218 CYS A C 1
ATOM 1834 O O . CYS A 1 218 ? 3.060 7.516 6.371 1.00 89.38 218 CYS A O 1
ATOM 1836 N N . ASN A 1 219 ? 2.406 9.033 4.860 1.00 89.12 219 ASN A N 1
ATOM 1837 C CA . ASN A 1 219 ? 3.621 9.842 4.931 1.00 89.12 219 ASN A CA 1
ATOM 1838 C C . ASN A 1 219 ? 3.484 11.092 5.807 1.00 89.12 219 ASN A C 1
ATOM 1840 O O . ASN A 1 219 ? 4.503 11.730 6.059 1.00 89.12 219 ASN A O 1
ATOM 1844 N N . TYR A 1 220 ? 2.271 11.431 6.252 1.00 84.88 220 TYR A N 1
ATOM 1845 C CA . TYR A 1 220 ? 2.002 12.640 7.039 1.00 84.88 220 TYR A CA 1
ATOM 1846 C C . TYR A 1 220 ? 1.699 12.351 8.505 1.00 84.88 220 TYR A C 1
ATOM 1848 O O . TYR A 1 220 ? 1.917 13.217 9.342 1.00 84.88 220 TYR A O 1
ATOM 1856 N N . PHE A 1 221 ? 1.215 11.148 8.816 1.00 85.50 221 PHE A N 1
ATOM 1857 C CA . PHE A 1 221 ? 0.794 10.790 10.165 1.00 85.50 221 PHE A CA 1
ATOM 1858 C C . PHE A 1 221 ? 1.634 9.647 10.739 1.00 85.50 221 PHE A C 1
ATOM 1860 O O . PHE A 1 221 ? 2.053 8.759 9.984 1.00 85.50 221 PHE A O 1
ATOM 1867 N N . PRO A 1 222 ? 1.853 9.621 12.066 1.00 88.00 222 PRO A N 1
ATOM 1868 C CA . PRO A 1 222 ? 2.520 8.505 12.717 1.00 88.00 222 PRO A CA 1
ATOM 1869 C C . PRO A 1 222 ? 1.759 7.181 12.499 1.00 88.00 222 PRO A C 1
ATOM 1871 O O . PRO A 1 222 ? 0.523 7.164 12.536 1.00 88.00 222 PRO A O 1
ATOM 1874 N N . PRO A 1 223 ? 2.454 6.041 12.324 1.00 91.62 223 PRO A N 1
ATOM 1875 C CA . PRO A 1 223 ? 1.808 4.755 12.051 1.00 91.62 223 PRO A CA 1
ATOM 1876 C C . PRO A 1 223 ? 0.815 4.289 13.120 1.00 91.62 223 PRO A C 1
ATOM 1878 O O . PRO A 1 223 ? -0.205 3.686 12.783 1.00 91.62 223 PRO A O 1
ATOM 1881 N N . LEU A 1 224 ? 1.068 4.602 14.393 1.00 90.56 224 LEU A N 1
ATOM 1882 C CA . LEU A 1 224 ? 0.125 4.331 15.477 1.00 90.56 224 LEU A CA 1
ATOM 1883 C C . LEU A 1 224 ? -1.174 5.134 15.327 1.00 90.56 224 LEU A C 1
ATOM 1885 O O . LEU A 1 224 ? -2.259 4.579 15.483 1.00 90.56 224 LEU A O 1
ATOM 1889 N N . VAL A 1 225 ? -1.083 6.426 15.002 1.00 89.00 225 VAL A N 1
ATOM 1890 C CA . VAL A 1 225 ? -2.257 7.296 14.822 1.00 89.00 225 VAL A CA 1
ATOM 1891 C C . VAL A 1 225 ? -3.102 6.790 13.650 1.00 89.00 225 VAL A C 1
ATOM 1893 O O . VAL A 1 225 ? -4.326 6.696 13.747 1.00 89.00 225 VAL A O 1
ATOM 1896 N N . ILE A 1 226 ? -2.444 6.347 12.574 1.00 90.75 226 ILE A N 1
ATOM 1897 C CA . ILE A 1 226 ? -3.086 5.661 11.445 1.00 90.75 226 ILE A CA 1
ATOM 1898 C C . ILE A 1 226 ? -3.782 4.375 11.903 1.00 90.75 226 ILE A C 1
ATOM 1900 O O . ILE A 1 226 ? -4.930 4.137 11.525 1.00 90.75 226 ILE A O 1
ATOM 1904 N N . ALA A 1 227 ? -3.121 3.547 12.717 1.00 93.69 227 ALA A N 1
ATOM 1905 C CA . ALA A 1 227 ? -3.707 2.316 13.239 1.00 93.69 227 ALA A CA 1
ATOM 1906 C C . ALA A 1 227 ? -4.967 2.596 14.073 1.00 93.69 227 ALA A C 1
ATOM 1908 O O . ALA A 1 227 ? -5.992 1.947 13.869 1.00 93.69 227 ALA A O 1
ATOM 1909 N N . ILE A 1 228 ? -4.930 3.601 14.949 1.00 91.38 228 ILE A N 1
ATOM 1910 C CA . ILE A 1 228 ? -6.084 4.009 15.759 1.00 91.38 228 ILE A CA 1
ATOM 1911 C C . ILE A 1 228 ? -7.227 4.512 14.869 1.00 91.38 228 ILE A C 1
ATOM 1913 O O . ILE A 1 228 ? -8.373 4.102 15.059 1.00 91.38 228 ILE A O 1
ATOM 1917 N N . ALA A 1 229 ? -6.935 5.335 13.858 1.00 89.75 229 ALA A N 1
ATOM 1918 C CA . ALA A 1 229 ? -7.944 5.794 12.906 1.00 89.75 229 ALA A CA 1
ATOM 1919 C C . ALA A 1 229 ? -8.611 4.620 12.163 1.00 89.75 229 ALA A C 1
ATOM 1921 O O . ALA A 1 229 ? -9.838 4.579 12.056 1.00 89.75 229 ALA A O 1
ATOM 1922 N N . ILE A 1 230 ? -7.824 3.631 11.718 1.00 94.50 230 ILE A N 1
ATOM 1923 C CA . ILE A 1 230 ? -8.330 2.395 11.100 1.00 94.50 230 ILE A CA 1
ATOM 1924 C C . ILE A 1 230 ? -9.233 1.623 12.070 1.00 94.50 230 ILE A C 1
ATOM 1926 O O . ILE A 1 230 ? -10.316 1.190 11.677 1.00 94.50 230 ILE A O 1
ATOM 1930 N N . ILE A 1 231 ? -8.812 1.456 13.328 1.00 94.00 231 ILE A N 1
ATOM 1931 C CA . ILE A 1 231 ? -9.582 0.743 14.358 1.00 94.00 231 ILE A CA 1
ATOM 1932 C C . ILE A 1 231 ? -10.941 1.416 14.569 1.00 94.00 231 ILE A C 1
ATOM 1934 O O . ILE A 1 231 ? -11.965 0.738 14.540 1.00 94.00 231 ILE A O 1
ATOM 1938 N N . ILE A 1 232 ? -10.974 2.742 14.720 1.00 92.19 232 ILE A N 1
ATOM 1939 C CA . ILE A 1 232 ? -12.213 3.505 14.931 1.00 92.19 232 ILE A CA 1
ATOM 1940 C C . ILE A 1 232 ? -13.181 3.326 13.757 1.00 92.19 232 ILE A C 1
ATOM 1942 O O . ILE A 1 232 ? -14.367 3.072 13.969 1.00 92.19 232 ILE A O 1
ATOM 1946 N N . GLU A 1 233 ? -12.699 3.445 12.519 1.00 92.56 233 GLU A N 1
ATOM 1947 C CA . GLU A 1 233 ? -13.545 3.275 11.332 1.00 92.56 233 GLU A CA 1
ATOM 1948 C C . GLU A 1 233 ? -14.038 1.829 11.178 1.00 92.56 233 GLU A C 1
ATOM 1950 O O . GLU A 1 233 ? -15.198 1.591 10.831 1.00 92.56 233 GLU A O 1
ATOM 1955 N N . ALA A 1 234 ? -13.206 0.844 11.520 1.00 93.75 234 ALA A N 1
ATOM 1956 C CA . ALA A 1 234 ? -13.592 -0.560 11.506 1.00 93.75 234 ALA A CA 1
ATOM 1957 C C . ALA A 1 234 ? -14.649 -0.894 12.574 1.00 93.75 234 ALA A C 1
ATOM 1959 O O . ALA A 1 234 ? -15.615 -1.602 12.280 1.00 93.75 234 ALA A O 1
ATOM 1960 N N . LEU A 1 235 ? -14.513 -0.352 13.787 1.00 92.69 235 LEU A N 1
ATOM 1961 C CA . LEU A 1 235 ? -15.497 -0.489 14.866 1.00 92.69 235 LEU A CA 1
ATOM 1962 C C . LEU A 1 235 ? -16.850 0.111 14.468 1.00 92.69 235 LEU A C 1
ATOM 1964 O O . LEU A 1 235 ? -17.879 -0.544 14.619 1.00 92.69 235 LEU A O 1
ATOM 1968 N N . LYS A 1 236 ? -16.847 1.302 13.853 1.00 91.75 236 LYS A N 1
ATOM 1969 C CA . LYS A 1 236 ? -18.064 1.937 13.318 1.00 91.75 236 LYS A CA 1
ATOM 1970 C C . LYS A 1 236 ? -18.723 1.095 12.234 1.00 91.75 236 LYS A C 1
ATOM 1972 O O . LYS A 1 236 ? -19.923 0.851 12.292 1.00 91.75 236 LYS A O 1
ATOM 1977 N N . LYS A 1 237 ? -17.941 0.602 11.268 1.00 91.88 237 LYS A N 1
ATOM 1978 C CA . LYS A 1 237 ? -18.440 -0.252 10.176 1.00 91.88 237 LYS A CA 1
ATOM 1979 C C . LYS A 1 237 ? -19.046 -1.565 10.682 1.00 91.88 237 LYS A C 1
ATOM 1981 O O . LYS A 1 237 ? -19.893 -2.144 10.008 1.00 91.88 237 LYS A O 1
ATOM 1986 N N . THR A 1 238 ? -18.597 -2.049 11.838 1.00 92.62 238 THR A N 1
ATOM 1987 C CA . THR A 1 238 ? -19.026 -3.330 12.417 1.00 92.62 238 THR A CA 1
ATOM 1988 C C . THR A 1 238 ? -20.008 -3.191 13.574 1.00 92.62 238 THR A C 1
ATOM 1990 O O . THR A 1 238 ? -20.382 -4.210 14.164 1.00 92.62 238 THR A O 1
ATOM 1993 N N . ASP A 1 239 ? -20.458 -1.965 13.862 1.00 92.62 239 ASP A N 1
ATOM 1994 C CA . ASP A 1 239 ? -21.394 -1.671 14.947 1.00 92.62 239 ASP A CA 1
ATOM 1995 C C . ASP A 1 239 ? -20.888 -2.235 16.292 1.00 92.62 239 ASP A C 1
ATOM 1997 O O . ASP A 1 239 ? -21.573 -2.976 17.002 1.00 92.62 239 ASP A O 1
ATOM 2001 N N . ILE A 1 240 ? -19.608 -1.996 16.590 1.00 91.19 240 ILE A N 1
ATOM 2002 C CA . ILE A 1 240 ? -18.977 -2.350 17.864 1.00 91.19 240 ILE A CA 1
ATOM 2003 C C . ILE A 1 240 ? -18.686 -1.054 18.614 1.00 91.19 240 ILE A C 1
ATOM 2005 O O . ILE A 1 240 ? -17.906 -0.219 18.158 1.00 91.19 240 ILE A O 1
ATOM 2009 N N . GLU A 1 241 ? -19.289 -0.907 19.788 1.00 90.25 241 GLU A N 1
ATOM 2010 C CA . GLU A 1 241 ? -19.086 0.253 20.647 1.00 90.25 241 GLU A CA 1
ATOM 2011 C C . GLU A 1 241 ? -17.842 0.060 21.518 1.00 90.25 241 GLU A C 1
ATOM 2013 O O . GLU A 1 241 ? -17.829 -0.733 22.457 1.00 90.25 241 GLU A O 1
ATOM 2018 N N . VAL A 1 242 ? -16.782 0.794 21.191 1.00 88.25 242 VAL A N 1
ATOM 2019 C CA . VAL A 1 242 ? -15.584 0.943 22.024 1.00 88.25 242 VAL A CA 1
ATOM 2020 C C . VAL A 1 242 ? -15.248 2.427 22.056 1.00 88.25 242 VAL A C 1
ATOM 2022 O O . VAL A 1 242 ? -15.173 3.070 21.005 1.00 88.25 242 VAL A O 1
ATOM 2025 N N . SER A 1 243 ? -15.062 2.988 23.249 1.00 88.88 243 SER A N 1
ATOM 2026 C CA . SER A 1 243 ? -14.696 4.396 23.384 1.00 88.88 243 SER A CA 1
ATOM 2027 C C . SER A 1 243 ? -13.260 4.639 22.920 1.00 88.88 243 SER A C 1
ATOM 2029 O O . SER A 1 243 ? -12.392 3.768 23.012 1.00 88.88 243 SER A O 1
ATOM 2031 N N . LEU A 1 244 ? -12.971 5.868 22.485 1.00 86.00 244 LEU A N 1
ATOM 2032 C CA . LEU A 1 244 ? -11.599 6.264 22.168 1.00 86.00 244 LEU A CA 1
ATOM 2033 C C . LEU A 1 244 ? -10.668 6.051 23.369 1.00 86.00 244 LEU A C 1
ATOM 2035 O O . LEU A 1 244 ? -9.587 5.501 23.206 1.00 86.00 244 LEU A O 1
ATOM 2039 N N . SER A 1 245 ? -11.118 6.383 24.582 1.00 86.19 245 SER A N 1
ATOM 2040 C CA . SER A 1 245 ? -10.346 6.162 25.810 1.00 86.19 245 SER A CA 1
ATOM 2041 C C . SER A 1 245 ? -9.981 4.691 26.038 1.00 86.19 245 SER A C 1
ATOM 2043 O O . SER A 1 245 ? -8.859 4.407 26.449 1.00 86.19 245 SER A O 1
ATOM 2045 N N . GLN A 1 246 ? -10.873 3.746 25.721 1.00 88.69 246 GLN A N 1
ATOM 2046 C CA . GLN A 1 246 ? -10.573 2.313 25.791 1.00 88.69 246 GLN A CA 1
ATOM 2047 C C . GLN A 1 246 ? -9.512 1.914 24.760 1.00 88.69 246 GLN A C 1
ATOM 2049 O O . GLN A 1 246 ? -8.577 1.193 25.103 1.00 88.69 246 GLN A O 1
ATOM 2054 N N . ILE A 1 247 ? -9.604 2.416 23.524 1.00 88.69 247 ILE A N 1
ATOM 2055 C CA . ILE A 1 247 ? -8.586 2.172 22.490 1.00 88.69 247 ILE A CA 1
ATOM 2056 C C . ILE A 1 247 ? -7.235 2.750 22.925 1.00 88.69 247 ILE A C 1
ATOM 2058 O O . ILE A 1 247 ? -6.230 2.051 22.872 1.00 88.69 247 ILE A O 1
ATOM 2062 N N . LEU A 1 248 ? -7.198 3.994 23.404 1.00 86.62 248 LEU A N 1
ATOM 2063 C CA . LEU A 1 248 ? -5.966 4.640 23.863 1.00 86.62 248 LEU A CA 1
ATOM 2064 C C . LEU A 1 248 ? -5.352 3.911 25.062 1.00 86.62 248 LEU A C 1
ATOM 2066 O O . LEU A 1 248 ? -4.137 3.750 25.126 1.00 86.62 248 LEU A O 1
ATOM 2070 N N . SER A 1 249 ? -6.182 3.378 25.963 1.00 86.69 249 SER A N 1
ATOM 2071 C CA . SER A 1 249 ? -5.714 2.577 27.098 1.00 86.69 249 SER A CA 1
ATOM 2072 C C . SER A 1 249 ? -5.037 1.263 26.691 1.00 86.69 249 SER A C 1
ATOM 2074 O O . SER A 1 249 ? -4.314 0.689 27.496 1.00 86.69 249 SER A O 1
ATOM 2076 N N . ILE A 1 250 ? -5.220 0.774 25.461 1.00 86.62 250 ILE A N 1
ATOM 2077 C CA . ILE A 1 250 ? -4.451 -0.373 24.953 1.00 86.62 250 ILE A CA 1
ATOM 2078 C C . ILE A 1 250 ? -3.006 0.032 24.652 1.00 86.62 250 ILE A C 1
ATOM 2080 O O . ILE A 1 250 ? -2.089 -0.760 24.844 1.00 86.62 250 ILE A O 1
ATOM 2084 N N . PHE A 1 251 ? -2.791 1.274 24.224 1.00 85.94 251 PHE A N 1
ATOM 2085 C CA . PHE A 1 251 ? -1.493 1.804 23.813 1.00 85.94 251 PHE A CA 1
ATOM 2086 C C . PHE A 1 251 ? -0.862 2.684 24.906 1.00 85.94 251 PHE A C 1
ATOM 2088 O O . PHE A 1 251 ? -0.218 3.677 24.585 1.00 85.94 251 PHE A O 1
ATOM 2095 N N . GLN A 1 252 ? -1.054 2.301 26.179 1.00 69.56 252 GLN A N 1
ATOM 2096 C CA . GLN A 1 252 ? -0.744 2.996 27.450 1.00 69.56 252 GLN A CA 1
ATOM 2097 C C . GLN A 1 252 ? 0.592 3.769 27.560 1.00 69.56 252 GLN A C 1
ATOM 2099 O O . GLN A 1 252 ? 0.752 4.551 28.492 1.00 69.56 252 GLN A O 1
ATOM 2104 N N . GLU A 1 253 ? 1.532 3.593 26.634 1.00 62.16 253 GLU A N 1
ATOM 2105 C CA . GLU A 1 253 ? 2.845 4.249 26.619 1.00 62.16 253 GLU A CA 1
ATOM 2106 C C . GLU A 1 253 ? 2.931 5.470 25.686 1.00 62.16 253 GLU A C 1
ATOM 2108 O O . GLU A 1 253 ? 3.971 6.124 25.628 1.00 62.16 253 GLU A O 1
ATOM 2113 N N . VAL A 1 254 ? 1.863 5.812 24.959 1.00 58.69 254 VAL A N 1
ATOM 2114 C CA . VAL A 1 254 ? 1.922 6.866 23.937 1.00 58.69 254 VAL A CA 1
ATOM 2115 C C . VAL A 1 254 ? 1.152 8.103 24.390 1.00 58.69 254 VAL A C 1
ATOM 2117 O O . VAL A 1 254 ? -0.037 8.267 24.124 1.00 58.69 254 VAL A O 1
ATOM 2120 N N . ILE A 1 255 ? 1.855 8.994 25.091 1.00 55.00 255 ILE A N 1
ATOM 2121 C CA . ILE A 1 255 ? 1.365 10.335 25.425 1.00 55.00 255 ILE A CA 1
ATOM 2122 C C . ILE A 1 255 ? 1.536 11.206 24.174 1.00 55.00 255 ILE A C 1
ATOM 2124 O O . ILE A 1 255 ? 2.610 11.748 23.929 1.00 55.00 255 ILE A O 1
ATOM 2128 N N . TYR A 1 256 ? 0.492 11.303 23.353 1.00 63.66 256 TYR A N 1
ATOM 2129 C CA . TYR A 1 256 ? 0.413 12.282 22.267 1.00 63.66 256 TYR A CA 1
ATOM 2130 C C . TYR A 1 256 ? -0.586 13.368 22.664 1.00 63.66 256 TYR A C 1
ATOM 2132 O O . TYR A 1 256 ? -1.783 13.097 22.757 1.00 63.66 256 TYR A O 1
ATOM 2140 N N . GLU A 1 257 ? -0.103 14.594 22.874 1.00 66.12 257 GLU A N 1
ATOM 2141 C CA . GLU A 1 257 ? -0.930 15.727 23.323 1.00 66.12 257 GLU A CA 1
ATOM 2142 C C . GLU A 1 257 ? -2.047 16.092 22.321 1.00 66.12 257 GLU A C 1
ATOM 2144 O O . GLU A 1 257 ? -3.077 16.613 22.735 1.00 66.12 257 GLU A O 1
ATOM 2149 N N . ASN A 1 258 ? -1.913 15.718 21.037 1.00 75.50 258 ASN A N 1
ATOM 2150 C CA . ASN A 1 258 ? -2.845 16.087 19.956 1.00 75.50 258 ASN A CA 1
ATOM 2151 C C . ASN A 1 258 ? -3.469 14.890 19.209 1.00 75.50 258 ASN A C 1
ATOM 2153 O O . ASN A 1 258 ? -3.919 15.022 18.069 1.00 75.50 258 ASN A O 1
ATOM 2157 N N . ILE A 1 259 ? -3.508 13.700 19.822 1.00 79.81 259 ILE A N 1
ATOM 2158 C CA . ILE A 1 259 ? -3.917 12.475 19.113 1.00 79.81 259 ILE A CA 1
ATOM 2159 C C . ILE A 1 259 ? -5.343 12.543 18.542 1.00 79.81 259 ILE A C 1
ATOM 2161 O O . ILE A 1 259 ? -5.597 12.036 17.451 1.00 79.81 259 ILE A O 1
ATOM 2165 N N . GLU A 1 260 ? -6.277 13.190 19.244 1.00 80.38 260 GLU A N 1
ATOM 2166 C CA . GLU A 1 260 ? -7.672 13.301 18.799 1.00 80.38 260 GLU A CA 1
ATOM 2167 C C . GLU A 1 260 ? -7.812 14.175 17.547 1.00 80.38 260 GLU A C 1
ATOM 2169 O O . GLU A 1 260 ? -8.566 13.835 16.629 1.00 80.38 260 GLU A O 1
ATOM 2174 N N . GLU A 1 261 ? -7.060 15.277 17.489 1.00 79.44 261 GLU A N 1
ATOM 2175 C CA . GLU A 1 261 ? -7.037 16.179 16.341 1.00 79.44 261 GLU A CA 1
ATOM 2176 C C . GLU A 1 261 ? -6.436 15.480 15.120 1.00 79.44 261 GLU A C 1
ATOM 2178 O O . GLU A 1 261 ? -7.045 15.479 14.048 1.00 79.44 261 GLU A O 1
ATOM 2183 N N . GLU A 1 262 ? -5.306 14.788 15.284 1.00 77.94 262 GLU A N 1
ATOM 2184 C CA . GLU A 1 262 ? -4.685 14.038 14.190 1.00 77.94 262 GLU A CA 1
ATOM 2185 C C . GLU A 1 262 ? -5.585 12.904 13.675 1.00 77.94 262 GLU A C 1
ATOM 2187 O O . GLU A 1 262 ? -5.757 12.747 12.463 1.00 77.94 262 GLU A O 1
ATOM 2192 N N . ILE A 1 263 ? -6.239 12.152 14.571 1.00 79.00 263 ILE A N 1
ATOM 2193 C CA . ILE A 1 263 ? -7.238 11.141 14.187 1.00 79.00 263 ILE A CA 1
ATOM 2194 C C . ILE A 1 263 ? -8.368 11.795 13.383 1.00 79.00 263 ILE A C 1
ATOM 2196 O O . ILE A 1 263 ? -8.797 11.255 12.359 1.00 79.00 263 ILE A O 1
ATOM 2200 N N . SER A 1 264 ? -8.863 12.953 13.823 1.00 76.88 264 SER A N 1
ATOM 2201 C CA . SER A 1 264 ? -9.909 13.699 13.119 1.00 76.88 264 SER A CA 1
ATOM 2202 C C . SER A 1 264 ? -9.465 14.108 11.709 1.00 76.88 264 SER A C 1
ATOM 2204 O O . SER A 1 264 ? -10.209 13.902 10.744 1.00 76.88 264 SER A O 1
ATOM 2206 N N . LEU A 1 265 ? -8.228 14.593 11.562 1.00 73.25 265 LEU A N 1
ATOM 2207 C CA . LEU A 1 265 ? -7.641 14.970 10.275 1.00 73.25 265 LEU A CA 1
ATOM 2208 C C . LEU A 1 265 ? -7.496 13.774 9.328 1.00 73.25 265 LEU A C 1
ATOM 2210 O O . LEU A 1 265 ? -7.894 13.881 8.167 1.00 73.25 265 LEU A O 1
ATOM 2214 N N . ILE A 1 266 ? -7.011 12.623 9.809 1.00 72.62 266 ILE A N 1
ATOM 2215 C CA . ILE A 1 266 ? -6.920 11.395 8.999 1.00 72.62 266 ILE A CA 1
ATOM 2216 C C . ILE A 1 266 ? -8.304 10.987 8.501 1.00 72.62 266 ILE A C 1
ATOM 2218 O O . ILE A 1 266 ? -8.487 10.715 7.314 1.00 72.62 266 ILE A O 1
ATOM 2222 N N . ARG A 1 267 ? -9.294 10.958 9.398 1.00 81.81 267 ARG A N 1
ATOM 2223 C CA . ARG A 1 267 ? -10.665 10.546 9.069 1.00 81.81 267 ARG A CA 1
ATOM 2224 C C . ARG A 1 267 ? -11.300 11.496 8.059 1.00 81.81 267 ARG A C 1
ATOM 2226 O O . ARG A 1 267 ? -11.941 11.035 7.112 1.00 81.81 267 ARG A O 1
ATOM 2233 N N . LYS A 1 268 ? -11.087 12.805 8.223 1.00 75.31 268 LYS A N 1
ATOM 2234 C CA . LYS A 1 268 ? -11.522 13.822 7.262 1.00 75.31 268 LYS A CA 1
ATOM 2235 C C . LYS A 1 268 ? -10.843 13.609 5.910 1.00 75.31 268 LYS A C 1
ATOM 2237 O O . LYS A 1 268 ? -11.547 13.441 4.922 1.00 75.31 268 LYS A O 1
ATOM 2242 N N . GLY A 1 269 ? -9.513 13.528 5.869 1.00 68.94 269 GLY A N 1
ATOM 2243 C CA . GLY A 1 269 ? -8.754 13.336 4.632 1.00 68.94 269 GLY A CA 1
ATOM 2244 C C . GLY A 1 269 ? -9.144 12.054 3.893 1.00 68.94 269 GLY A C 1
ATOM 2245 O O . GLY A 1 269 ? -9.387 12.081 2.689 1.00 68.94 269 GLY A O 1
ATOM 2246 N N . TYR A 1 270 ? -9.297 10.942 4.615 1.00 74.56 270 TYR A N 1
ATOM 2247 C CA . TYR A 1 270 ? -9.758 9.680 4.042 1.00 74.56 270 TYR A CA 1
ATOM 2248 C C . TYR A 1 270 ? -11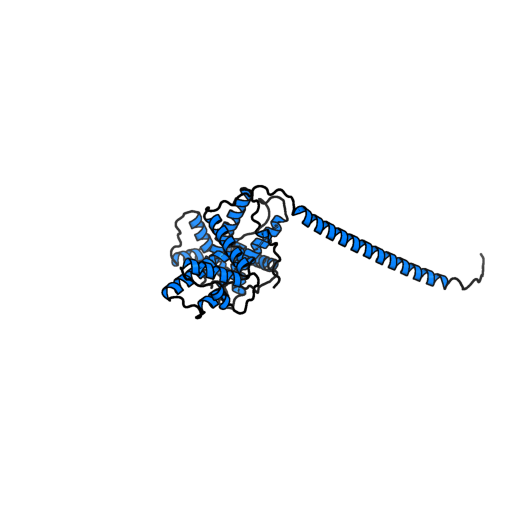.176 9.795 3.468 1.00 74.56 270 TYR A C 1
ATOM 2250 O O . TYR A 1 270 ? -11.409 9.406 2.325 1.00 74.56 270 TYR A O 1
ATOM 2258 N N . SER A 1 271 ? -12.111 10.379 4.223 1.00 75.62 271 SER A N 1
ATOM 2259 C CA . SER A 1 271 ? -13.493 10.582 3.766 1.00 75.62 271 SER A CA 1
ATOM 2260 C C . SER A 1 271 ? -13.550 11.468 2.522 1.00 75.62 271 SER A C 1
ATOM 2262 O O . SER A 1 271 ? -14.283 11.175 1.583 1.00 75.62 271 SER A O 1
ATOM 2264 N N . GLU A 1 272 ? -12.746 12.530 2.475 1.00 70.38 272 GLU A N 1
ATOM 2265 C CA . GLU A 1 272 ? -12.660 13.413 1.313 1.00 70.38 272 GLU A CA 1
ATOM 2266 C C . GLU A 1 272 ? -12.135 12.687 0.076 1.00 70.38 272 GLU A C 1
ATOM 2268 O O . GLU A 1 272 ? -12.724 12.831 -0.993 1.00 70.38 272 GLU A O 1
ATOM 2273 N N . ILE A 1 273 ? -11.097 11.859 0.221 1.00 70.19 273 ILE A N 1
ATOM 2274 C CA . ILE A 1 273 ? -10.582 11.023 -0.870 1.00 70.19 273 ILE A CA 1
ATOM 2275 C C . ILE A 1 273 ? -11.673 10.079 -1.389 1.00 70.19 273 ILE A C 1
ATOM 2277 O O . ILE A 1 273 ? -11.862 9.984 -2.601 1.00 70.19 273 ILE A O 1
ATOM 2281 N N . GLN A 1 274 ? -12.421 9.416 -0.503 1.00 72.81 274 GLN A N 1
ATOM 2282 C CA . GLN A 1 274 ? -13.501 8.511 -0.914 1.00 72.81 274 GLN A CA 1
ATOM 2283 C C . GLN A 1 274 ? -14.619 9.251 -1.654 1.00 72.81 274 GLN A C 1
ATOM 2285 O O . GLN A 1 274 ? -15.033 8.822 -2.729 1.00 72.81 274 GLN A O 1
ATOM 2290 N N . LEU A 1 275 ? -15.055 10.403 -1.140 1.00 70.75 275 LEU A N 1
ATOM 2291 C CA . LEU A 1 275 ? -16.092 11.204 -1.791 1.00 70.75 275 LEU A CA 1
ATOM 2292 C C . LEU A 1 275 ? -15.650 11.731 -3.166 1.00 70.75 275 LEU A C 1
ATOM 2294 O O . LEU A 1 275 ? -16.461 11.809 -4.088 1.00 70.75 275 LEU A O 1
ATOM 2298 N N . ILE A 1 276 ? -14.373 12.096 -3.316 1.00 61.34 276 ILE A N 1
ATOM 2299 C CA . ILE A 1 276 ? -13.799 12.513 -4.602 1.00 61.34 276 ILE A CA 1
ATOM 2300 C C . ILE A 1 276 ? -13.813 11.342 -5.595 1.00 61.34 276 ILE A C 1
ATOM 2302 O O . ILE A 1 276 ? -14.224 11.524 -6.741 1.00 61.34 276 ILE A O 1
ATOM 2306 N N . LEU A 1 277 ? -13.402 10.148 -5.157 1.00 63.16 277 LEU A N 1
ATOM 2307 C CA . LEU A 1 277 ? -13.354 8.941 -5.989 1.00 63.16 277 LEU A CA 1
ATOM 2308 C C . LEU A 1 277 ? -14.744 8.445 -6.406 1.00 63.16 277 LEU A C 1
ATOM 2310 O O . LEU A 1 277 ? -14.911 7.979 -7.530 1.00 63.16 277 LEU A O 1
ATOM 2314 N N . ASN A 1 278 ? -15.746 8.588 -5.538 1.00 71.25 278 ASN A N 1
ATOM 2315 C CA . ASN A 1 278 ? -17.130 8.214 -5.837 1.00 71.25 278 ASN A CA 1
ATOM 2316 C C . ASN A 1 278 ? -17.867 9.258 -6.698 1.00 71.25 278 ASN A C 1
ATOM 2318 O O . ASN A 1 278 ? -19.010 9.039 -7.091 1.00 71.25 278 ASN A O 1
ATOM 2322 N N . GLY A 1 279 ? -17.247 10.411 -6.975 1.00 60.69 279 GLY A N 1
ATOM 2323 C CA . GLY A 1 279 ? -17.901 11.530 -7.659 1.00 60.69 279 GLY A CA 1
ATOM 2324 C C . GLY A 1 279 ? -18.954 12.254 -6.807 1.00 60.69 279 GLY A C 1
ATOM 2325 O O . GLY A 1 279 ? -19.694 13.087 -7.328 1.00 60.69 279 GLY A O 1
ATOM 2326 N N . GLU A 1 280 ? -19.008 11.966 -5.505 1.00 66.44 280 GLU A N 1
ATOM 2327 C CA . GLU A 1 280 ? -20.004 12.465 -4.548 1.00 66.44 280 GLU A CA 1
ATOM 2328 C C . GLU A 1 280 ? -19.633 13.838 -3.964 1.00 66.44 280 GLU A C 1
ATOM 2330 O O . GLU A 1 280 ? -20.503 14.564 -3.483 1.00 66.44 280 GLU A O 1
ATOM 2335 N N . LYS A 1 281 ? -18.358 14.245 -4.042 1.00 51.47 281 LYS A N 1
ATOM 2336 C CA . LYS A 1 281 ? -17.902 15.593 -3.663 1.00 51.47 281 LYS A CA 1
ATOM 2337 C C . LYS A 1 281 ? -17.283 16.313 -4.857 1.00 51.47 281 LYS A C 1
ATOM 2339 O O . LYS A 1 281 ? -16.236 15.928 -5.377 1.00 51.47 281 LYS A O 1
ATOM 2344 N N . LYS A 1 282 ? -17.906 17.428 -5.252 1.00 46.22 282 LYS A N 1
ATOM 2345 C CA . LYS A 1 282 ? -17.229 18.490 -6.007 1.00 46.22 282 LYS A CA 1
ATOM 2346 C C . LYS A 1 282 ? -16.382 19.266 -5.000 1.00 46.22 282 LYS A C 1
ATOM 2348 O O . LYS A 1 282 ? -16.922 19.731 -3.999 1.00 46.22 282 LYS A O 1
ATOM 2353 N N . LEU A 1 283 ? -15.070 19.377 -5.217 1.00 46.53 283 LEU A N 1
ATOM 2354 C CA . LEU A 1 283 ? -14.260 20.311 -4.432 1.00 46.53 283 LEU A CA 1
ATOM 2355 C C . LEU A 1 283 ? -14.828 21.709 -4.695 1.00 46.53 283 LEU A C 1
ATOM 2357 O O . LEU A 1 283 ? -14.877 22.160 -5.838 1.00 46.53 283 LEU A O 1
ATOM 2361 N N . THR A 1 284 ? -15.368 22.334 -3.654 1.00 38.19 284 THR A N 1
ATOM 2362 C CA . THR A 1 284 ? -15.933 23.677 -3.735 1.00 38.19 284 THR A CA 1
ATOM 2363 C C . THR A 1 284 ? -14.809 24.647 -4.066 1.00 38.19 284 THR A C 1
ATOM 2365 O O . THR A 1 284 ? -13.844 24.752 -3.310 1.00 38.19 284 THR A O 1
ATOM 2368 N N . VAL A 1 285 ? -14.931 25.343 -5.198 1.00 34.00 285 VAL A N 1
ATOM 2369 C CA . VAL A 1 285 ? -14.151 26.551 -5.471 1.00 34.00 285 VAL A CA 1
ATOM 2370 C C . VAL A 1 285 ? -14.549 27.536 -4.376 1.00 34.00 285 VAL A C 1
ATOM 2372 O O . VAL A 1 285 ? -15.688 27.994 -4.354 1.00 34.00 285 VAL A O 1
ATOM 2375 N N . GLY A 1 286 ? -13.673 27.755 -3.397 1.00 38.59 286 GLY A N 1
ATOM 2376 C CA . GLY A 1 286 ? -13.901 28.790 -2.397 1.00 38.59 286 GLY A CA 1
ATOM 2377 C C . GLY A 1 286 ? -13.958 30.139 -3.104 1.00 38.59 286 GLY A C 1
ATOM 2378 O O . GLY A 1 286 ? -13.078 30.428 -3.916 1.00 38.59 286 GLY A O 1
ATOM 2379 N N . GLU A 1 287 ? -14.997 30.924 -2.820 1.00 33.00 287 GLU A N 1
ATOM 2380 C CA . GLU A 1 287 ? -15.035 32.349 -3.146 1.00 33.00 287 GLU A CA 1
ATOM 2381 C C . GLU A 1 287 ? -13.728 32.998 -2.677 1.00 33.00 287 GLU A C 1
ATOM 2383 O O . GLU A 1 287 ? -13.211 32.656 -1.607 1.00 33.00 287 GLU A O 1
ATOM 2388 N N . GLU A 1 288 ? -13.172 33.878 -3.513 1.00 34.94 288 GLU A N 1
ATOM 2389 C CA . GLU A 1 288 ? -11.944 34.621 -3.239 1.00 34.94 288 GLU A CA 1
ATOM 2390 C C . GLU A 1 288 ? -11.996 35.210 -1.825 1.00 34.94 288 GLU A C 1
ATOM 2392 O O . GLU A 1 288 ? -12.699 36.185 -1.561 1.00 34.94 288 GLU A O 1
ATOM 2397 N N . ARG A 1 289 ? -11.231 34.632 -0.892 1.00 33.00 289 ARG A N 1
ATOM 2398 C CA . ARG A 1 289 ? -10.846 35.385 0.297 1.00 33.00 289 ARG A CA 1
ATOM 2399 C C . ARG A 1 289 ? -9.928 36.487 -0.201 1.00 33.00 289 ARG A C 1
ATOM 2401 O O . ARG A 1 289 ? -8.863 36.188 -0.743 1.00 33.00 289 ARG A O 1
ATOM 2408 N N . GLN A 1 290 ? -10.371 37.734 -0.062 1.00 34.19 290 GLN A N 1
ATOM 2409 C CA . GLN A 1 290 ? -9.521 38.882 -0.338 1.00 34.19 290 GLN A CA 1
ATOM 2410 C C . GLN A 1 290 ? -8.210 38.746 0.455 1.00 34.19 290 GLN A C 1
ATOM 2412 O O . GLN A 1 290 ? -8.232 38.280 1.598 1.00 34.19 290 GLN A O 1
ATOM 2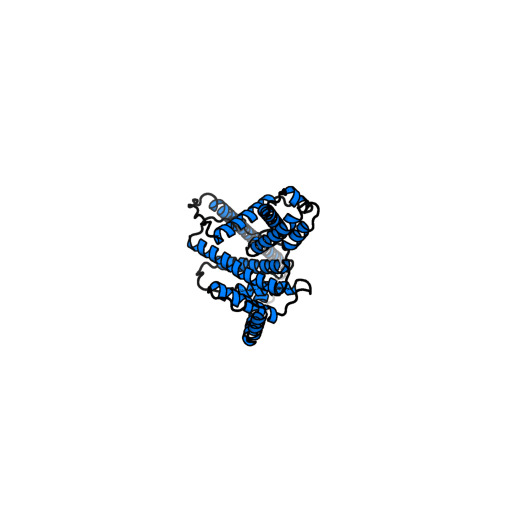417 N N . PRO A 1 291 ? -7.066 39.078 -0.161 1.00 35.94 291 PRO A N 1
ATOM 2418 C CA . PRO A 1 291 ? -5.741 38.803 0.374 1.00 35.94 291 PRO A CA 1
ATOM 2419 C C . PRO A 1 291 ? -5.329 39.841 1.424 1.00 35.94 291 PRO A C 1
ATOM 2421 O O . PRO A 1 291 ? -4.262 40.429 1.314 1.00 35.94 291 PRO A O 1
ATOM 2424 N N . ASP A 1 292 ? -6.138 40.051 2.455 1.00 43.03 292 ASP A N 1
ATOM 2425 C CA . ASP A 1 292 ? -5.834 41.009 3.514 1.00 43.03 292 ASP A CA 1
ATOM 2426 C C . ASP A 1 292 ? -5.763 40.254 4.843 1.00 43.03 292 ASP A C 1
ATOM 2428 O O . ASP A 1 292 ? -6.791 39.898 5.400 1.00 43.03 292 ASP A O 1
ATOM 2432 N N . GLU A 1 293 ? -4.533 39.912 5.260 1.00 40.50 293 GLU A N 1
ATOM 2433 C CA . GLU A 1 293 ? -4.046 39.731 6.654 1.00 40.50 293 GLU A CA 1
ATOM 2434 C C . GLU A 1 293 ? -2.858 38.750 6.762 1.00 40.50 293 GLU A C 1
ATOM 2436 O O . GLU A 1 293 ? -2.075 38.854 7.701 1.00 40.50 293 GLU A O 1
ATOM 2441 N N . PHE A 1 294 ? -2.634 37.858 5.785 1.00 37.78 294 PHE A N 1
ATOM 2442 C CA . PHE A 1 294 ? -1.483 36.925 5.806 1.00 37.78 294 PHE A CA 1
ATOM 2443 C C . PHE A 1 294 ? -0.255 37.401 5.010 1.00 37.78 294 PHE A C 1
ATOM 2445 O O . PHE A 1 294 ? 0.871 37.034 5.345 1.00 37.78 294 PHE A O 1
ATOM 2452 N N . SER A 1 295 ? -0.436 38.259 3.997 1.00 42.69 295 SER A N 1
ATOM 2453 C CA . SER A 1 295 ? 0.676 38.817 3.205 1.00 42.69 295 SER A CA 1
ATOM 2454 C C . SER A 1 295 ? 1.541 39.802 4.003 1.00 42.69 295 SER A C 1
ATOM 2456 O O . SER A 1 295 ? 2.713 39.996 3.686 1.00 42.69 295 SER A O 1
ATOM 2458 N N . SER A 1 296 ? 0.996 40.404 5.063 1.00 46.41 296 SER A N 1
ATOM 2459 C CA . SER A 1 296 ? 1.716 41.331 5.939 1.00 46.41 296 SER A CA 1
ATOM 2460 C C . SER A 1 296 ? 2.666 40.612 6.900 1.00 46.41 296 SER A C 1
ATOM 2462 O O . SER A 1 296 ? 3.763 41.107 7.134 1.00 46.41 296 SER A O 1
ATOM 2464 N N . LEU A 1 297 ? 2.296 39.430 7.404 1.00 40.12 297 LEU A N 1
ATOM 2465 C CA . LEU A 1 297 ? 3.119 38.649 8.337 1.00 40.12 297 LEU A CA 1
ATOM 2466 C C . LEU A 1 297 ? 4.315 37.983 7.645 1.00 40.12 297 LEU A C 1
ATOM 2468 O O . LEU A 1 297 ? 5.421 37.998 8.181 1.00 40.12 297 LEU A O 1
ATOM 2472 N N . GLN A 1 298 ? 4.117 37.465 6.430 1.00 46.22 298 GLN A N 1
ATOM 2473 C CA . GLN A 1 298 ? 5.192 36.835 5.658 1.00 46.22 298 GLN A CA 1
ATOM 2474 C C . GLN A 1 298 ? 6.197 37.874 5.133 1.00 46.22 298 GLN A C 1
ATOM 2476 O O . GLN A 1 298 ? 7.404 37.679 5.260 1.00 46.22 298 GLN A O 1
ATOM 2481 N N . ASN A 1 299 ? 5.716 39.036 4.672 1.00 49.50 299 ASN A N 1
ATOM 2482 C CA . ASN A 1 299 ? 6.594 40.151 4.305 1.00 49.50 299 ASN A CA 1
ATOM 2483 C C . ASN A 1 299 ? 7.345 40.729 5.517 1.00 49.50 299 ASN A C 1
ATOM 2485 O O . ASN A 1 299 ? 8.495 41.131 5.378 1.00 49.50 299 ASN A O 1
ATOM 2489 N N . GLN A 1 300 ? 6.744 40.769 6.712 1.00 50.66 300 GLN A N 1
ATOM 2490 C CA . GLN A 1 300 ? 7.445 41.239 7.914 1.00 50.66 300 GLN A CA 1
ATOM 2491 C C . GLN A 1 300 ? 8.559 40.282 8.354 1.00 50.66 300 GLN A C 1
ATOM 2493 O O . GLN A 1 300 ? 9.624 40.756 8.746 1.00 50.66 300 GLN A O 1
ATOM 2498 N N . GLN A 1 301 ? 8.360 38.965 8.236 1.00 54.41 301 GLN A N 1
ATOM 2499 C CA . GLN A 1 301 ? 9.414 37.984 8.512 1.00 54.41 301 GLN A CA 1
ATOM 2500 C C . GLN A 1 301 ? 10.557 38.058 7.491 1.00 54.41 301 GLN A C 1
ATOM 2502 O O . GLN A 1 301 ? 11.717 38.101 7.897 1.00 54.41 301 GLN A O 1
ATOM 2507 N N . GLU A 1 302 ? 10.261 38.175 6.192 1.00 61.66 302 GLU A N 1
ATOM 2508 C CA . GLU A 1 302 ? 11.303 38.320 5.161 1.00 61.66 302 GLU A CA 1
ATOM 2509 C C . GLU A 1 302 ? 12.091 39.635 5.303 1.00 61.66 302 GLU A C 1
ATOM 2511 O O . GLU A 1 302 ? 13.313 39.648 5.143 1.00 61.66 302 GLU A O 1
ATOM 2516 N N . ILE A 1 303 ? 11.428 40.739 5.670 1.00 70.81 303 ILE A N 1
ATOM 2517 C CA . ILE A 1 303 ? 12.099 42.020 5.949 1.00 70.81 303 ILE A CA 1
ATOM 2518 C C . ILE A 1 303 ? 13.001 41.903 7.186 1.00 70.81 303 ILE A C 1
ATOM 2520 O O . ILE A 1 303 ? 14.117 42.425 7.182 1.00 70.81 303 ILE A O 1
ATOM 2524 N N . GLN A 1 304 ? 12.559 41.199 8.231 1.00 68.06 304 GLN A N 1
ATOM 2525 C CA . GLN A 1 304 ? 13.341 41.022 9.454 1.00 68.06 304 GLN A CA 1
ATOM 2526 C C . GLN A 1 304 ? 14.563 40.113 9.232 1.00 68.06 304 GLN A C 1
ATOM 2528 O O . GLN A 1 304 ? 15.647 40.402 9.743 1.00 68.06 304 GLN A O 1
ATOM 2533 N N . GLU A 1 305 ? 14.436 39.062 8.418 1.00 68.31 305 GLU A N 1
ATOM 2534 C CA . GLU A 1 305 ? 15.569 38.220 8.020 1.00 68.31 305 GLU A CA 1
ATOM 2535 C C . GLU A 1 305 ? 16.578 38.981 7.150 1.00 68.31 305 GLU A C 1
ATOM 2537 O O . GLU A 1 305 ? 17.782 38.894 7.400 1.00 68.31 305 GLU A O 1
ATOM 2542 N N . GLN A 1 306 ? 16.118 39.795 6.193 1.00 70.44 306 GLN A N 1
ATOM 2543 C CA . GLN A 1 306 ? 17.010 40.624 5.374 1.00 70.44 306 GLN A CA 1
ATOM 2544 C C . GLN A 1 306 ? 17.743 41.693 6.197 1.00 70.44 306 GLN A C 1
ATOM 2546 O O . GLN A 1 306 ? 18.935 41.918 5.977 1.00 70.44 306 GLN A O 1
ATOM 2551 N N . GLN A 1 307 ? 17.079 42.307 7.183 1.00 73.19 307 GLN A N 1
ATOM 2552 C CA . GLN A 1 307 ? 17.723 43.243 8.112 1.00 73.19 307 GLN A CA 1
ATOM 2553 C C . GLN A 1 307 ? 18.776 42.549 8.987 1.00 73.19 307 GLN A C 1
ATOM 2555 O O . GLN A 1 307 ? 19.867 43.084 9.181 1.00 73.19 307 GLN A O 1
ATOM 2560 N N . ASN A 1 308 ? 18.501 41.333 9.466 1.00 76.31 308 ASN A N 1
ATOM 2561 C CA . ASN A 1 308 ? 19.470 40.553 10.238 1.00 76.31 308 ASN A CA 1
ATOM 2562 C C . ASN A 1 308 ? 20.692 40.142 9.397 1.00 76.31 308 ASN A C 1
ATOM 2564 O O . ASN A 1 308 ? 21.821 40.206 9.886 1.00 76.31 308 ASN A O 1
ATOM 2568 N N . LEU A 1 309 ? 20.486 39.782 8.126 1.00 70.81 309 LEU A N 1
ATOM 2569 C CA . LEU A 1 309 ? 21.559 39.473 7.175 1.00 70.81 309 LEU A CA 1
ATOM 2570 C C . LEU A 1 309 ? 22.418 40.701 6.841 1.00 70.81 309 LEU A C 1
ATOM 2572 O O . LEU A 1 309 ? 23.644 40.588 6.811 1.00 70.81 309 LEU A O 1
ATOM 2576 N N . GLN A 1 310 ? 21.812 41.878 6.651 1.00 70.56 310 GLN A N 1
ATOM 2577 C CA . GLN A 1 310 ? 22.566 43.122 6.455 1.00 70.56 310 GLN A CA 1
ATOM 2578 C C . GLN A 1 310 ? 23.381 43.498 7.697 1.00 70.56 310 GLN A C 1
ATOM 2580 O O . GLN A 1 310 ? 24.560 43.817 7.572 1.00 70.56 310 GLN A O 1
ATOM 2585 N N . ASN A 1 311 ? 22.807 43.374 8.896 1.00 69.38 311 ASN A N 1
ATOM 2586 C CA . ASN A 1 311 ? 23.525 43.658 10.141 1.00 69.38 311 ASN A CA 1
ATOM 2587 C C . ASN A 1 311 ? 24.713 42.702 10.360 1.00 69.38 311 ASN A C 1
ATOM 2589 O O . ASN A 1 311 ? 25.771 43.129 10.821 1.00 69.38 311 ASN A O 1
ATOM 2593 N N . GLN A 1 312 ? 24.587 41.424 9.984 1.00 67.31 312 GLN A N 1
ATOM 2594 C CA . GLN A 1 312 ? 25.713 40.480 10.023 1.00 67.31 312 GLN A CA 1
ATOM 2595 C C . GLN A 1 312 ? 26.812 40.826 9.009 1.00 67.31 312 GLN A C 1
ATOM 2597 O O . GLN A 1 312 ? 27.994 40.700 9.326 1.00 67.31 312 GLN A O 1
ATOM 2602 N N . GLN A 1 313 ? 26.451 41.287 7.808 1.00 69.00 313 GLN A N 1
ATOM 2603 C CA . GLN A 1 313 ? 27.429 41.716 6.803 1.00 69.00 313 GLN A CA 1
ATOM 2604 C C . GLN A 1 313 ? 28.168 42.992 7.224 1.00 69.00 313 GLN A C 1
ATOM 2606 O O . GLN A 1 313 ? 29.386 43.067 7.054 1.00 69.00 313 GLN A O 1
ATOM 2611 N N . SER A 1 314 ? 27.471 43.954 7.834 1.00 70.38 314 SER A N 1
ATOM 2612 C CA . SER A 1 314 ? 28.089 45.165 8.386 1.00 70.38 314 SER A CA 1
ATOM 2613 C C . SER A 1 314 ? 29.057 44.851 9.528 1.00 70.38 314 SER A C 1
ATOM 2615 O O . SER A 1 314 ? 30.182 45.347 9.516 1.00 70.38 314 SER A O 1
ATOM 2617 N N . ASN A 1 315 ? 28.682 43.956 10.450 1.00 67.19 315 ASN A N 1
ATOM 2618 C CA . ASN A 1 315 ? 29.564 43.538 11.545 1.00 67.19 315 ASN A CA 1
ATOM 2619 C C . ASN A 1 315 ? 30.824 42.819 11.035 1.00 67.19 315 ASN A C 1
ATOM 2621 O O . ASN A 1 315 ? 31.912 43.026 11.566 1.00 67.19 315 ASN A O 1
ATOM 2625 N N . ASN A 1 316 ? 30.707 42.005 9.982 1.00 67.06 316 ASN A N 1
ATOM 2626 C CA . ASN A 1 316 ? 31.869 41.343 9.387 1.00 67.06 316 ASN A CA 1
ATOM 2627 C C . ASN A 1 316 ? 32.810 42.339 8.685 1.00 67.06 316 ASN A C 1
ATOM 2629 O O . ASN A 1 316 ? 34.026 42.212 8.824 1.00 67.06 316 ASN A O 1
ATOM 2633 N N . MET A 1 317 ? 32.277 43.364 8.006 1.00 67.19 317 MET A N 1
ATOM 2634 C CA . MET A 1 317 ? 33.101 44.433 7.422 1.00 67.19 317 MET A CA 1
ATOM 2635 C C . MET A 1 317 ? 33.820 45.277 8.483 1.00 67.19 317 MET A C 1
ATOM 2637 O O . MET A 1 317 ? 34.989 45.613 8.293 1.00 67.19 317 MET A O 1
ATOM 2641 N N . GLU A 1 318 ? 33.174 45.597 9.609 1.00 67.88 318 GLU A N 1
ATOM 2642 C CA . GLU A 1 318 ? 33.827 46.325 10.710 1.00 67.88 318 GLU A CA 1
ATOM 2643 C C . GLU A 1 318 ? 34.957 45.506 11.351 1.00 67.88 318 GLU A C 1
ATOM 2645 O O . GLU A 1 318 ? 36.022 46.049 11.665 1.00 67.88 318 GLU A O 1
ATOM 2650 N N . ILE A 1 319 ? 34.774 44.190 11.495 1.00 70.06 319 ILE A N 1
ATOM 2651 C CA . ILE A 1 319 ? 35.819 43.288 12.002 1.00 70.06 319 ILE A CA 1
ATOM 2652 C C . ILE A 1 319 ? 37.009 43.234 11.030 1.00 70.06 319 ILE A C 1
ATOM 2654 O O . ILE A 1 319 ? 38.161 43.308 11.466 1.00 70.06 319 ILE A O 1
ATOM 2658 N N . GLU A 1 320 ? 36.767 43.160 9.719 1.00 69.38 320 GLU A N 1
ATOM 2659 C CA . GLU A 1 320 ? 37.835 43.168 8.710 1.00 69.38 320 GLU A CA 1
ATOM 2660 C C . GLU A 1 320 ? 38.597 44.503 8.664 1.00 69.38 320 GLU A C 1
ATOM 2662 O O . GLU A 1 320 ? 39.831 44.499 8.622 1.00 69.38 320 GLU A O 1
ATOM 2667 N N . GLN A 1 321 ? 37.901 45.640 8.765 1.00 69.12 321 GLN A N 1
ATOM 2668 C CA . GLN A 1 321 ? 38.535 46.964 8.832 1.00 69.12 321 GLN A CA 1
ATOM 2669 C C . GLN A 1 321 ? 39.357 47.146 10.114 1.00 69.12 321 GLN A C 1
ATOM 2671 O O . GLN A 1 321 ? 40.466 47.685 10.077 1.00 69.12 321 GLN A O 1
ATOM 2676 N N . THR A 1 322 ? 38.861 46.651 11.250 1.00 71.25 322 THR A N 1
ATOM 2677 C CA . THR A 1 322 ? 39.588 46.705 12.527 1.00 71.25 322 THR A CA 1
ATOM 2678 C C . THR A 1 322 ? 40.863 45.860 12.470 1.00 71.25 322 THR A C 1
ATOM 2680 O O . THR A 1 322 ? 41.925 46.306 12.908 1.00 71.25 322 THR A O 1
ATOM 2683 N N . ASN A 1 323 ? 40.802 44.677 11.851 1.00 68.12 323 ASN A N 1
ATOM 2684 C CA . ASN A 1 323 ? 41.970 43.815 11.656 1.00 68.12 323 ASN A CA 1
ATOM 2685 C C . ASN A 1 323 ? 43.004 44.427 10.695 1.00 68.12 323 ASN A C 1
ATOM 2687 O O . ASN A 1 323 ? 44.204 44.328 10.957 1.00 68.12 323 ASN A O 1
ATOM 2691 N N . GLN A 1 324 ? 42.571 45.109 9.628 1.00 69.94 324 GLN A N 1
ATOM 2692 C CA . GLN A 1 324 ? 43.481 45.852 8.746 1.00 69.94 324 GLN A CA 1
ATOM 2693 C C . GLN A 1 324 ? 44.169 47.015 9.473 1.00 69.94 324 GLN A C 1
ATOM 2695 O O . GLN A 1 324 ? 45.385 47.174 9.358 1.00 69.94 324 GLN A O 1
ATOM 2700 N N . ASN A 1 325 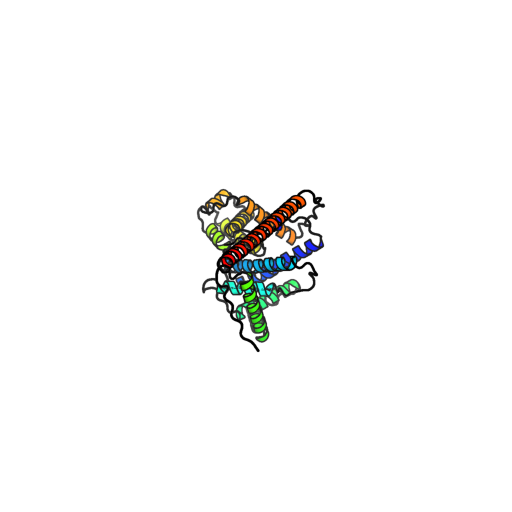? 43.434 47.779 10.284 1.00 70.62 325 ASN A N 1
ATOM 2701 C CA . ASN A 1 325 ? 44.002 48.889 11.054 1.00 70.62 325 ASN A CA 1
ATOM 2702 C C . ASN A 1 325 ? 45.013 48.413 12.112 1.00 70.62 325 ASN A C 1
ATOM 2704 O O . ASN A 1 325 ? 46.071 49.024 12.269 1.00 70.62 325 ASN A O 1
ATOM 2708 N N . LEU A 1 326 ? 44.745 47.286 12.782 1.00 69.12 326 LEU A N 1
ATOM 2709 C CA . LEU A 1 326 ? 45.687 46.658 13.719 1.00 69.12 326 LEU A CA 1
ATOM 2710 C C . LEU A 1 326 ? 46.950 46.134 13.018 1.00 69.12 326 L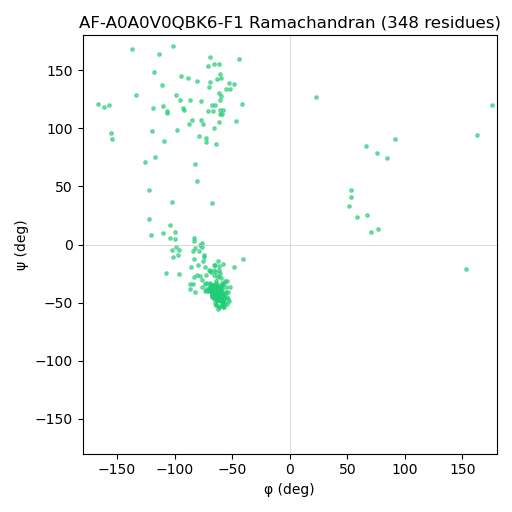EU A C 1
ATOM 2712 O O . LEU A 1 326 ? 48.049 46.223 13.570 1.00 69.12 326 LEU A O 1
ATOM 2716 N N . SER A 1 327 ? 46.815 45.610 11.796 1.00 68.62 327 SER A N 1
ATOM 2717 C CA . SER A 1 327 ? 47.958 45.161 10.995 1.00 68.62 327 SER A CA 1
ATOM 2718 C C . SER A 1 327 ? 48.823 46.341 10.529 1.00 68.62 327 SER A C 1
ATOM 2720 O O . SER A 1 327 ? 50.049 46.262 10.593 1.00 68.62 327 SER A O 1
ATOM 2722 N N . ASN A 1 328 ? 48.202 47.464 10.155 1.00 63.72 328 ASN A N 1
ATOM 2723 C CA . ASN A 1 328 ? 48.908 48.688 9.764 1.00 63.72 328 ASN A CA 1
ATOM 2724 C C . ASN A 1 328 ? 49.620 49.363 10.951 1.00 63.72 328 ASN A C 1
ATOM 2726 O O . ASN A 1 328 ? 50.749 49.827 10.797 1.00 63.72 328 ASN A O 1
ATOM 2730 N N . GLN A 1 329 ? 49.030 49.347 12.154 1.00 60.75 329 GLN A N 1
ATOM 2731 C CA . GLN A 1 329 ? 49.702 49.829 13.370 1.00 60.75 329 GLN A CA 1
ATOM 2732 C C . GLN A 1 329 ? 50.917 48.974 13.757 1.00 60.75 329 GLN A C 1
ATOM 2734 O O . GLN A 1 329 ? 51.925 49.513 14.215 1.00 60.75 329 GLN A O 1
ATOM 2739 N N . LYS A 1 330 ? 50.866 47.650 13.552 1.00 62.69 330 LYS A N 1
ATOM 2740 C CA . LYS A 1 330 ? 52.037 46.783 13.768 1.00 62.69 330 LYS A CA 1
ATOM 2741 C C . LYS A 1 330 ? 53.172 47.083 12.788 1.00 62.69 330 LYS A C 1
ATOM 2743 O O . LYS A 1 330 ? 54.322 47.086 13.211 1.00 62.69 330 LYS A O 1
ATOM 2748 N N . TYR A 1 331 ? 52.856 47.379 11.526 1.00 57.09 331 TYR A N 1
ATOM 2749 C CA . TYR A 1 331 ? 53.856 47.769 10.527 1.00 57.09 331 TYR A CA 1
ATOM 2750 C C . TYR A 1 331 ? 54.491 49.136 10.828 1.00 57.09 331 TYR A C 1
ATOM 2752 O O . TYR A 1 331 ? 55.708 49.265 10.748 1.00 57.09 331 TYR A O 1
ATOM 2760 N N . GLN A 1 332 ? 53.710 50.137 11.250 1.00 55.72 332 GLN A N 1
ATOM 2761 C CA . GLN A 1 332 ? 54.254 51.456 11.611 1.00 55.72 332 GLN A CA 1
ATOM 2762 C C . GLN A 1 332 ? 55.140 51.414 12.865 1.00 55.72 332 GLN A C 1
ATOM 2764 O O . GLN A 1 332 ? 56.186 52.055 12.901 1.00 55.72 332 GLN A O 1
ATOM 2769 N N . ASN A 1 333 ? 54.788 50.598 13.863 1.00 56.12 333 ASN A N 1
ATOM 2770 C CA . ASN A 1 333 ? 55.616 50.440 15.061 1.00 56.12 333 ASN A CA 1
ATOM 2771 C C . ASN A 1 333 ? 56.896 49.620 14.823 1.00 56.12 333 ASN A C 1
ATOM 2773 O O . ASN A 1 333 ? 57.821 49.726 15.618 1.00 56.12 333 ASN A O 1
ATOM 2777 N N . GLN A 1 334 ? 56.971 48.818 13.754 1.00 53.81 334 GLN A N 1
ATOM 2778 C CA . GLN A 1 334 ? 58.221 48.166 13.340 1.00 53.81 334 GLN A CA 1
ATOM 2779 C C . GLN A 1 334 ? 59.109 49.091 12.499 1.00 53.81 334 GLN A C 1
ATOM 2781 O O . GLN A 1 334 ? 60.328 48.958 12.557 1.00 53.81 334 GLN A O 1
ATOM 2786 N N . HIS A 1 335 ? 58.525 50.050 11.772 1.00 52.16 335 HIS A N 1
ATOM 2787 C CA . HIS A 1 335 ? 59.292 51.009 10.974 1.00 52.16 335 HIS A CA 1
ATOM 2788 C C . HIS A 1 335 ? 59.957 52.112 11.812 1.00 52.16 335 HIS A C 1
ATOM 2790 O O . HIS A 1 335 ? 61.064 52.518 11.488 1.00 52.16 335 HIS A O 1
ATOM 2796 N N . ASN A 1 336 ? 59.362 52.507 12.943 1.00 50.19 336 ASN A N 1
ATOM 2797 C CA . ASN A 1 336 ? 59.962 53.478 13.873 1.00 50.19 336 ASN A CA 1
ATOM 2798 C C . ASN A 1 336 ? 61.098 52.903 14.748 1.00 50.19 336 ASN A C 1
ATOM 2800 O O . ASN A 1 336 ? 61.616 53.613 15.603 1.00 50.19 336 ASN A O 1
ATOM 2804 N N . ILE A 1 337 ? 61.459 51.625 14.583 1.00 49.75 337 ILE A N 1
ATOM 2805 C CA . ILE A 1 337 ? 62.573 50.980 15.306 1.00 49.75 337 ILE A CA 1
ATOM 2806 C C . ILE A 1 337 ? 63.827 50.859 14.407 1.00 49.75 337 ILE A C 1
ATOM 2808 O O . ILE A 1 337 ? 64.877 50.463 14.887 1.00 49.75 337 ILE A O 1
ATOM 2812 N N . PHE A 1 338 ? 63.750 51.240 13.123 1.00 48.94 338 PHE A N 1
ATOM 2813 C CA . PHE A 1 338 ? 64.851 51.107 12.151 1.00 48.94 338 PHE A CA 1
ATOM 2814 C C . PHE A 1 338 ? 65.327 52.438 11.525 1.00 48.94 338 PHE A C 1
ATOM 2816 O O . PHE A 1 338 ? 66.132 52.403 10.603 1.00 48.94 338 PHE A O 1
ATOM 2823 N N . GLU A 1 339 ? 64.859 53.599 12.003 1.00 50.62 339 GLU A N 1
ATOM 2824 C CA . GLU A 1 339 ? 65.308 54.935 11.538 1.00 50.62 339 GLU A CA 1
ATOM 2825 C C . GLU A 1 339 ? 66.260 55.649 12.525 1.00 50.62 339 GLU A C 1
ATOM 2827 O O . GLU A 1 339 ? 66.494 56.849 12.417 1.00 50.62 339 GLU A O 1
ATOM 2832 N N . GLU A 1 340 ? 66.848 54.916 13.472 1.00 54.06 340 GLU A N 1
ATOM 2833 C CA . GLU A 1 340 ? 68.003 55.367 14.260 1.00 54.06 340 GLU A CA 1
ATOM 2834 C C . GLU A 1 340 ? 69.118 54.327 14.133 1.00 54.06 340 GLU A C 1
ATOM 2836 O O . GLU A 1 340 ? 69.367 53.585 15.071 1.00 54.06 340 GLU A O 1
ATOM 2841 N N . GLU A 1 341 ? 69.751 54.220 12.966 1.00 52.03 341 GLU A N 1
ATOM 2842 C CA . GLU A 1 341 ? 71.125 53.715 12.860 1.00 52.03 341 GLU A CA 1
ATOM 2843 C C . GLU A 1 341 ? 71.686 54.020 11.458 1.00 52.03 341 GLU A C 1
ATOM 2845 O O . GLU A 1 341 ? 71.146 53.587 10.443 1.00 52.03 341 GLU A O 1
ATOM 2850 N N . GLU A 1 342 ? 72.792 54.769 11.467 1.00 50.56 342 GLU A N 1
ATOM 2851 C CA . GLU A 1 342 ? 73.854 54.792 10.451 1.00 50.56 342 GLU A CA 1
ATOM 2852 C C . GLU A 1 342 ? 73.656 55.698 9.220 1.00 50.56 342 GLU A C 1
ATOM 2854 O O . GLU A 1 342 ? 73.492 55.265 8.081 1.00 50.56 342 GLU A O 1
ATOM 2859 N N . ASP A 1 343 ? 73.819 57.001 9.483 1.00 48.97 343 ASP A N 1
ATOM 2860 C CA . ASP A 1 343 ? 74.747 57.827 8.704 1.00 48.97 343 ASP A CA 1
ATOM 2861 C C . ASP A 1 343 ? 76.157 57.214 8.815 1.00 48.97 343 ASP A C 1
ATOM 2863 O O . ASP A 1 343 ? 76.723 57.200 9.905 1.00 48.97 343 ASP A O 1
ATOM 2867 N N . GLU A 1 344 ? 76.737 56.739 7.715 1.00 54.44 344 GLU A N 1
ATOM 2868 C CA . GLU A 1 344 ? 78.160 56.960 7.435 1.00 54.44 344 GLU A CA 1
ATOM 2869 C C . GLU A 1 344 ? 78.416 56.828 5.927 1.00 54.44 344 GLU A C 1
ATOM 2871 O O . GLU A 1 344 ? 78.099 55.832 5.272 1.00 54.44 344 GLU A O 1
ATOM 2876 N N . GLU A 1 345 ? 78.915 57.940 5.396 1.00 47.09 345 GLU A N 1
ATOM 2877 C CA . GLU A 1 345 ? 79.418 58.160 4.051 1.00 47.09 345 GLU A CA 1
ATOM 2878 C C . GLU A 1 345 ? 80.608 57.229 3.772 1.00 47.09 345 GLU A C 1
ATOM 2880 O O . GLU A 1 345 ? 81.408 56.965 4.662 1.00 47.09 345 GLU A O 1
ATOM 2885 N N . ASP A 1 346 ? 80.755 56.780 2.526 1.00 50.69 346 ASP A N 1
ATOM 2886 C CA . ASP A 1 346 ? 82.022 56.979 1.822 1.00 50.69 346 ASP A CA 1
ATOM 2887 C C . ASP A 1 346 ? 81.816 56.809 0.311 1.00 50.69 346 ASP A C 1
ATOM 2889 O O . ASP A 1 346 ? 81.393 55.768 -0.207 1.00 50.69 346 ASP A O 1
ATOM 2893 N N . ASP A 1 347 ? 82.100 57.918 -0.365 1.00 47.56 347 ASP A N 1
ATOM 2894 C CA . ASP A 1 347 ? 82.322 58.066 -1.791 1.00 47.56 347 ASP A CA 1
ATOM 2895 C C . ASP A 1 347 ? 83.565 57.275 -2.230 1.00 47.56 347 ASP A C 1
ATOM 2897 O O . ASP A 1 347 ? 84.583 57.297 -1.549 1.00 47.56 347 ASP A O 1
ATOM 2901 N N . ASP A 1 348 ? 83.514 56.662 -3.417 1.00 51.41 348 ASP A N 1
ATOM 2902 C CA . ASP A 1 348 ? 84.692 56.520 -4.284 1.00 51.41 348 ASP A CA 1
ATOM 2903 C C . ASP A 1 348 ? 84.262 56.351 -5.759 1.00 51.41 348 ASP A C 1
ATOM 2905 O O . ASP A 1 348 ? 83.861 55.286 -6.233 1.00 51.41 348 ASP A O 1
ATOM 2909 N N . GLU A 1 349 ? 84.274 57.504 -6.432 1.00 52.84 349 GLU A N 1
ATOM 2910 C CA . GLU A 1 349 ? 84.756 57.827 -7.786 1.00 52.84 349 GLU A CA 1
ATOM 2911 C C . GLU A 1 349 ? 84.896 56.744 -8.886 1.00 52.84 349 GLU A C 1
ATOM 2913 O O . GLU A 1 349 ? 85.688 55.801 -8.804 1.00 52.84 349 GLU A O 1
ATOM 2918 N N . PHE A 1 350 ? 84.270 57.047 -10.035 1.00 42.72 350 PHE A N 1
ATOM 2919 C CA . PHE A 1 350 ? 84.974 57.229 -11.317 1.00 42.72 350 PHE A CA 1
ATOM 2920 C C . PHE A 1 350 ? 84.384 58.393 -12.119 1.00 42.72 350 PHE A C 1
ATOM 2922 O O . PHE A 1 350 ? 83.136 58.522 -12.138 1.00 42.72 350 PHE A O 1
#

InterPro domains:
  IPR036915 Cyclin-like superfamily [SSF47954] (25-175)
  IPR036915 Cyclin-like superfamily [SSF47954] (207-246)
  IPR043198 Cyclin/Cyclin-like subunit Ssn8 [PTHR10026] (23-322)

Radius of gyration: 31.35 Å; Cα contacts (8 Å, |Δi|>4): 232; chains: 1; bounding box: 106×81×51 Å

Organism: Pseudocohnilembus persalinus (NCBI:txid266149)

Solvent-accessible surface area (backbone atoms only — not comparable to full-atom values): 20530 Å² total; per-residue (Å²): 132,84,75,78,89,64,64,83,61,79,74,56,80,73,60,53,55,75,67,58,45,52,51,50,51,50,52,51,51,53,42,34,54,47,43,49,52,51,45,52,47,30,59,76,67,71,49,55,70,57,53,50,45,52,11,34,46,50,28,40,52,50,51,53,62,49,49,57,62,47,67,77,51,86,74,60,93,91,72,82,81,94,78,57,64,60,45,38,40,50,17,23,38,55,52,39,28,67,72,47,64,85,89,53,67,70,59,61,70,60,54,49,44,46,49,55,52,53,52,49,53,52,52,28,57,76,68,74,40,83,71,86,57,84,47,74,67,48,46,50,53,53,54,68,68,53,52,67,72,61,50,53,54,50,46,55,50,28,53,54,32,32,56,51,47,40,65,72,55,70,68,69,75,90,75,80,56,29,52,68,54,46,53,51,59,75,68,48,76,88,64,90,63,58,74,79,52,43,58,52,32,55,51,34,33,52,52,45,51,55,53,48,42,37,43,63,58,63,78,79,47,59,33,63,54,52,27,50,43,31,48,54,54,15,28,61,77,57,76,50,94,73,55,68,68,62,58,50,60,73,50,74,84,68,89,57,97,55,52,70,59,53,33,49,50,52,54,50,54,52,50,52,52,50,29,46,72,70,67,75,44,76,83,67,62,56,76,83,74,72,87,80,72,64,64,61,56,56,50,50,51,54,51,51,52,51,52,52,52,50,52,52,52,52,54,51,52,52,51,53,52,50,52,50,52,54,52,51,53,54,52,53,62,57,53,74,70,66,79,83,76,78,92,76,88,82,89,83,87,134

pLDDT: mean 75.62, std 19.08, range [26.45, 96.75]